Protein 6CWX (pdb70)

B-factor: mean 54.67, std 25.1, range [15.31, 135.26]

Solvent-accessible surface area: 13880 Å² total

Radius of gyration: 19.02 Å; Cα contacts (8 Å, |Δi|>4): 429; chains: 2; bounding box: 50×58×54 Å

Organism: Homo sapiens (NCBI:txid9606)

GO terms:
  GO:0001682 tRNA 5'-leader removal (P, IDA)
  GO:0005730 nucleolus (C, IDA)
  GO:0033204 ribonuclease P RNA binding (F, IDA)
  GO:0030681 multimeric ribonuclease P complex (C, IDA)
  GO:0004526 ribonuclease P activity (F, IDA)
  GO:0005737 cytoplasm (C, EXP)
  GO:0000172 ribonuclease MRP complex (C, IDA)
  GO:0005654 nucleoplasm (C, TAS)
  GO:0005515 protein binding (F, IPI)
  GO:0003723 RNA binding (F, HDA)

Structure (mmCIF, N/CA/C/O backbone):
data_6CWX
#
_entry.id   6CWX
#
_cell.length_a   182.190
_cell.length_b   182.190
_cell.length_c   182.190
_cell.angle_alpha   90.000
_cell.angle_beta   90.000
_cell.angle_gamma   90.000
#
_symmetry.space_group_name_H-M   'I 4 3 2'
#
loop_
_entity.id
_entity.type
_entity.pdbx_description
1 polymer 'Ribonuclease P protein subunit p20'
2 polymer 'Ribonuclease P protein subunit p25'
3 non-polymer 'FORMIC ACID'
4 non-polymer 'SULFATE ION'
5 water water
#
loop_
_atom_site.group_PDB
_atom_site.id
_atom_site.type_symbol
_atom_site.label_atom_id
_atom_site.label_alt_id
_atom_site.label_comp_id
_atom_site.label_asym_id
_atom_site.label_entity_id
_atom_site.label_seq_id
_atom_site.pdbx_PDB_ins_code
_atom_site.Cartn_x
_atom_site.Cartn_y
_atom_site.Cartn_z
_atom_site.occupancy
_atom_site.B_iso_or_equiv
_atom_site.auth_seq_id
_atom_site.auth_comp_id
_atom_site.auth_asym_id
_atom_site.auth_atom_id
_atom_site.pdbx_PDB_model_num
ATOM 1 N N . ARG A 1 31 ? 244.752 173.874 47.406 1.00 117.39 29 ARG A N 1
ATOM 2 C CA . ARG A 1 31 ? 243.751 173.028 48.140 1.00 116.05 29 ARG A CA 1
ATOM 3 C C . ARG A 1 31 ? 243.554 171.672 47.464 1.00 110.36 29 ARG A C 1
ATOM 4 O O . ARG A 1 31 ? 243.505 170.645 48.147 1.00 106.81 29 ARG A O 1
ATOM 12 N N . LEU A 1 32 ? 243.442 171.681 46.131 1.00 103.41 30 LEU A N 1
ATOM 13 C CA . LEU A 1 32 ? 243.295 170.448 45.332 1.00 96.63 30 LEU A CA 1
ATOM 14 C C . LEU A 1 32 ? 244.588 169.607 45.285 1.00 91.59 30 LEU A C 1
ATOM 15 O O . LEU A 1 32 ? 245.693 170.147 45.398 1.00 87.87 30 LEU A O 1
ATOM 20 N N . PRO A 1 33 ? 244.448 168.273 45.131 1.00 87.39 31 PRO A N 1
ATOM 21 C CA . PRO A 1 33 ? 245.625 167.401 45.191 1.00 86.91 31 PRO A CA 1
ATOM 22 C C . PRO A 1 33 ? 246.369 167.323 43.856 1.00 86.71 31 PRO A C 1
ATOM 23 O O . PRO A 1 33 ? 245.740 167.314 42.781 1.00 80.91 31 PRO A O 1
ATOM 27 N N . ARG A 1 34 ? 247.695 167.244 43.933 1.00 88.71 32 ARG A N 1
ATOM 28 C CA . ARG A 1 34 ? 248.522 167.198 42.735 1.00 90.31 32 ARG A CA 1
ATOM 29 C C . ARG A 1 34 ? 249.535 166.076 42.806 1.00 83.17 32 ARG A C 1
ATOM 30 O O . ARG A 1 34 ? 250.743 166.281 42.641 1.00 77.89 32 ARG A O 1
ATOM 38 N N . ARG A 1 35 ? 249.021 164.873 43.031 1.00 76.13 33 ARG A N 1
ATOM 39 C CA . ARG A 1 35 ? 249.854 163.682 43.024 1.00 75.11 33 ARG A CA 1
ATOM 40 C C . ARG A 1 35 ? 250.056 163.279 41.560 1.00 72.58 33 ARG A C 1
ATOM 41 O O . ARG A 1 35 ? 249.393 163.806 40.666 1.00 67.23 33 ARG A O 1
ATOM 49 N N . PRO A 1 36 ? 251.007 162.382 41.292 1.00 75.21 34 PRO A N 1
ATOM 50 C CA . PRO A 1 36 ? 251.067 161.834 39.927 1.00 76.06 34 PRO A CA 1
ATOM 51 C C . PRO A 1 36 ? 249.792 161.054 39.577 1.00 74.92 34 PRO A C 1
ATOM 52 O O . PRO A 1 36 ? 249.485 160.861 38.399 1.00 76.30 34 PRO A O 1
ATOM 56 N N . ASN A 1 37 ? 249.106 160.596 40.628 1.00 76.09 35 ASN A N 1
ATOM 57 C CA . ASN A 1 37 ? 247.770 159.985 40.596 1.00 71.79 35 ASN A CA 1
ATOM 58 C C . ASN A 1 37 ? 246.658 160.889 40.081 1.00 61.64 35 ASN A C 1
ATOM 59 O O . ASN A 1 37 ? 245.658 160.375 39.602 1.00 52.39 35 ASN A O 1
ATOM 64 N N . ASP A 1 38 ? 246.768 162.205 40.310 1.00 57.83 36 ASP A N 1
ATOM 65 C CA . ASP A 1 38 ? 245.671 163.152 39.993 1.00 55.98 36 ASP A CA 1
ATOM 66 C C . ASP A 1 38 ? 245.789 163.730 38.590 1.00 53.73 36 ASP A C 1
ATOM 67 O O . ASP A 1 38 ? 246.769 164.384 38.255 1.00 56.36 36 ASP A O 1
ATOM 72 N N . ILE A 1 39 ? 244.776 163.476 37.777 1.00 49.25 37 ILE A N 1
ATOM 73 C CA . ILE A 1 39 ? 244.739 163.960 36.431 1.00 47.05 37 ILE A CA 1
ATOM 74 C C . ILE A 1 39 ? 243.542 164.881 36.243 1.00 43.47 37 ILE A C 1
ATOM 75 O O . ILE A 1 39 ? 242.402 164.472 36.431 1.00 37.92 37 ILE A O 1
ATOM 80 N N . TYR A 1 40 ? 243.814 166.122 35.836 1.00 43.14 38 TYR A N 1
ATOM 81 C CA . TYR A 1 40 ? 242.762 167.073 35.471 1.00 42.12 38 TYR A CA 1
ATOM 82 C C . TYR A 1 40 ? 242.595 166.971 33.976 1.00 42.35 38 TYR A C 1
ATOM 83 O O . TYR A 1 40 ? 243.467 167.343 33.260 1.00 42.76 38 TYR A O 1
ATOM 92 N N . VAL A 1 41 ? 241.489 166.409 33.510 1.00 42.92 39 VAL A N 1
ATOM 93 C CA . VAL A 1 41 ? 241.411 166.016 32.120 1.00 48.91 39 VAL A CA 1
ATOM 94 C C . VAL A 1 41 ? 241.054 167.208 31.264 1.00 54.37 39 VAL A C 1
ATOM 95 O O . VAL A 1 41 ? 240.147 167.969 31.593 1.00 50.66 39 VAL A O 1
ATOM 99 N N . ASN A 1 42 ? 241.805 167.345 30.173 1.00 64.82 40 ASN A N 1
ATOM 100 C CA . ASN A 1 42 ? 241.545 168.351 29.162 1.00 71.20 40 ASN A CA 1
ATOM 101 C C . ASN A 1 42 ? 240.383 167.867 28.294 1.00 70.00 40 ASN A C 1
ATOM 102 O O . ASN A 1 42 ? 240.404 166.750 27.794 1.00 66.00 40 ASN A O 1
ATOM 107 N N . MET A 1 43 ? 239.371 168.708 28.129 1.00 73.15 41 MET A N 1
ATOM 108 C CA . MET A 1 43 ? 238.224 168.376 27.281 1.00 78.25 41 MET A CA 1
ATOM 109 C C . MET A 1 43 ? 238.552 168.419 25.769 1.00 82.73 41 MET A C 1
ATOM 110 O O . MET A 1 43 ? 237.893 167.757 24.956 1.00 82.82 41 MET A O 1
ATOM 115 N N . LYS A 1 44 ? 239.577 169.185 25.406 1.00 85.16 42 LYS A N 1
ATOM 116 C CA . LYS A 1 44 ? 239.910 169.435 24.006 1.00 91.30 42 LYS A CA 1
ATOM 117 C C . LYS A 1 44 ? 240.631 168.280 23.279 1.00 89.94 42 LYS A C 1
ATOM 118 O O . LYS A 1 44 ? 240.489 168.140 22.061 1.00 96.57 42 LYS A O 1
ATOM 124 N N . THR A 1 45 ? 241.386 167.452 24.006 1.00 81.45 43 THR A N 1
ATOM 125 C CA . THR A 1 45 ? 242.210 166.409 23.374 1.00 74.69 43 THR A CA 1
ATOM 126 C C . THR A 1 45 ? 241.361 165.303 22.734 1.00 72.74 43 THR A C 1
ATOM 127 O O . THR A 1 45 ? 240.163 165.193 22.981 1.00 72.29 43 THR A O 1
ATOM 13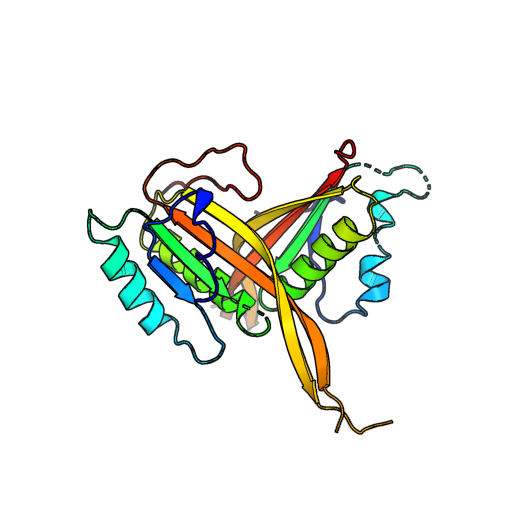1 N N . ASP A 1 46 ? 241.983 164.514 21.868 1.00 70.83 44 ASP A N 1
ATOM 132 C CA . ASP A 1 46 ? 241.355 163.313 21.316 1.00 71.40 44 ASP A CA 1
ATOM 133 C C . ASP A 1 46 ? 240.991 162.319 22.459 1.00 68.73 44 ASP A C 1
ATOM 134 O O . ASP A 1 46 ? 241.813 162.045 23.334 1.00 65.82 44 ASP A O 1
ATOM 139 N N . PHE A 1 47 ? 239.776 161.778 22.424 1.00 66.02 45 PHE A N 1
ATOM 140 C CA . PHE A 1 47 ? 239.309 160.866 23.473 1.00 61.85 45 PHE A CA 1
ATOM 141 C C . PHE A 1 47 ? 240.115 159.570 23.532 1.00 58.82 45 PHE A C 1
ATOM 142 O O . PHE A 1 47 ? 240.584 159.197 24.590 1.00 53.66 45 PHE A O 1
ATOM 150 N N . LYS A 1 48 ? 240.240 158.901 22.397 1.00 60.06 46 LYS A N 1
ATOM 151 C CA . LYS A 1 48 ? 240.884 157.610 22.300 1.00 64.86 46 LYS A CA 1
ATOM 152 C C . LYS A 1 48 ? 242.311 157.655 22.853 1.00 63.52 46 LYS A C 1
ATOM 153 O O . LYS A 1 48 ? 242.746 156.728 23.521 1.00 61.33 46 LYS A O 1
ATOM 159 N N . ALA A 1 49 ? 243.048 158.713 22.554 1.00 64.22 47 ALA A N 1
ATOM 160 C CA . ALA A 1 49 ? 244.435 158.805 23.010 1.00 65.08 47 ALA A CA 1
ATOM 161 C C . ALA A 1 49 ? 244.463 159.106 24.501 1.00 57.44 47 ALA A C 1
ATOM 162 O O . ALA A 1 49 ? 245.260 158.564 25.236 1.00 55.06 47 ALA A O 1
ATOM 164 N N . GLN A 1 50 ? 243.594 159.988 24.936 1.00 55.51 48 GLN A N 1
ATOM 165 C CA . GLN A 1 50 ? 243.503 160.313 26.361 1.00 55.90 48 GLN A CA 1
ATOM 166 C C . GLN A 1 50 ? 243.196 159.061 27.213 1.00 52.08 48 GLN A C 1
ATOM 167 O O . GLN A 1 50 ? 243.847 158.820 28.231 1.00 49.78 48 GLN A O 1
ATOM 173 N N . LEU A 1 51 ? 242.230 158.264 26.757 1.00 48.98 49 LEU A N 1
ATOM 174 C CA . LEU A 1 51 ? 241.895 157.006 27.386 1.00 47.38 49 LEU A CA 1
ATOM 175 C C . LEU A 1 51 ? 243.144 156.131 27.459 1.00 48.98 49 LEU A C 1
ATOM 176 O O . LEU A 1 51 ? 243.450 155.549 28.513 1.00 46.40 49 LEU A O 1
ATOM 181 N N . ALA A 1 52 ? 243.897 156.071 26.361 1.00 49.55 50 ALA A N 1
ATOM 182 C CA . ALA A 1 52 ? 245.087 155.213 26.308 1.00 49.79 50 ALA A CA 1
ATOM 183 C C . ALA A 1 52 ? 246.207 155.672 27.264 1.00 47.39 50 ALA A C 1
ATOM 184 O O . ALA A 1 52 ? 246.942 154.833 27.775 1.00 46.32 50 ALA A O 1
ATOM 186 N N . ARG A 1 53 ? 246.316 156.975 27.511 1.00 47.72 51 ARG A N 1
ATOM 187 C CA . ARG A 1 53 ? 247.272 157.492 28.506 1.00 51.75 51 ARG A CA 1
ATOM 188 C C . ARG A 1 53 ? 246.848 157.099 29.931 1.00 49.14 51 ARG A C 1
ATOM 189 O O . ARG A 1 53 ? 247.673 156.662 30.734 1.00 48.27 51 ARG A O 1
ATOM 207 N N . GLN A 1 55 ? 244.937 154.642 30.668 1.00 39.84 53 GLN A N 1
ATOM 208 C CA . GLN A 1 55 ? 245.077 153.206 30.721 1.00 42.56 53 GLN A CA 1
ATOM 209 C C . GLN A 1 55 ? 246.503 152.799 30.972 1.00 43.36 53 GLN A C 1
ATOM 210 O O . GLN A 1 55 ? 246.725 151.825 31.688 1.00 41.19 53 GLN A O 1
ATOM 216 N N . LYS A 1 56 ? 247.452 153.521 30.390 1.00 45.40 54 LYS A N 1
ATOM 217 C CA . LYS A 1 56 ? 248.862 153.208 30.587 1.00 51.16 54 LYS A CA 1
ATOM 218 C C . LYS A 1 56 ? 249.328 153.488 32.012 1.00 48.01 54 LYS A C 1
ATOM 219 O O . LYS A 1 56 ? 250.127 152.724 32.555 1.00 45.89 54 LYS A O 1
ATOM 225 N N . LEU A 1 57 ? 248.853 154.571 32.604 1.00 46.80 55 LEU A N 1
ATOM 226 C CA . LEU A 1 57 ? 249.054 154.788 34.040 1.00 48.12 55 LEU A CA 1
ATOM 227 C C . LEU A 1 57 ? 248.650 153.566 34.874 1.00 46.14 55 LEU A C 1
ATOM 228 O O . LEU A 1 57 ? 249.357 153.202 35.815 1.00 46.95 55 LEU A O 1
ATOM 233 N N . LEU A 1 58 ? 247.530 152.934 34.534 1.00 43.32 56 LEU A N 1
ATOM 234 C CA . LEU A 1 58 ? 247.054 151.799 35.308 1.00 43.86 56 LEU A CA 1
ATOM 235 C C . LEU A 1 58 ? 247.776 150.480 34.979 1.00 47.47 56 LEU A C 1
ATOM 236 O O . LEU A 1 58 ? 247.705 149.506 35.738 1.00 45.20 56 LEU A O 1
ATOM 241 N N . ASP A 1 59 ? 248.444 150.437 33.836 1.00 51.33 57 ASP A N 1
ATOM 242 C CA . ASP A 1 59 ? 249.136 149.232 33.393 1.00 55.99 57 ASP A CA 1
ATOM 243 C C . ASP A 1 59 ? 250.638 149.244 33.729 1.00 59.16 57 ASP A C 1
ATOM 244 O O . ASP A 1 59 ? 251.237 148.184 33.903 1.00 57.39 57 ASP A O 1
ATOM 249 N N . GLY A 1 60 ? 251.226 150.434 33.837 1.00 64.37 58 GLY A N 1
ATOM 250 C CA . GLY A 1 60 ? 252.674 150.578 33.963 1.00 69.56 58 GLY A CA 1
ATOM 251 C C . GLY A 1 60 ? 253.364 150.431 32.616 1.00 75.89 58 GLY A C 1
ATOM 252 O O . GLY A 1 60 ? 252.718 150.535 31.568 1.00 74.05 58 GLY A O 1
ATOM 253 N N . GLY A 1 61 ? 254.675 150.179 32.651 1.00 84.70 59 GLY A N 1
ATOM 254 C CA . GLY A 1 61 ? 255.520 150.132 31.440 1.00 90.26 59 GLY A CA 1
ATOM 255 C C . GLY A 1 61 ? 255.550 148.788 30.731 1.00 92.82 59 GLY A C 1
ATOM 256 O O . GLY A 1 61 ? 255.264 147.752 31.342 1.00 95.52 59 GLY A O 1
ATOM 257 N N . GLN A 1 65 ? 257.846 148.780 35.304 1.00 102.55 63 GLN A N 1
ATOM 258 C CA . GLN A 1 65 ? 256.475 148.646 35.814 1.00 98.40 63 GLN A CA 1
ATOM 259 C C . GLN A 1 65 ? 255.987 149.999 36.327 1.00 96.95 63 GLN A C 1
ATOM 260 O O . GLN A 1 65 ? 255.685 150.876 35.514 1.00 99.66 63 GLN A O 1
ATOM 266 N N . ASN A 1 66 ? 255.938 150.174 37.653 1.00 96.01 64 ASN A N 1
ATOM 267 C CA . ASN A 1 66 ? 255.374 151.379 38.287 1.00 89.64 64 ASN A CA 1
ATOM 268 C C . ASN A 1 66 ? 253.890 151.548 37.961 1.00 77.73 64 ASN A C 1
ATOM 269 O O . ASN A 1 66 ? 253.433 152.656 37.688 1.00 77.12 64 ASN A O 1
ATOM 274 N N . ALA A 1 67 ? 253.146 150.447 37.971 1.00 66.36 65 ALA A N 1
ATOM 275 C CA . ALA A 1 67 ? 251.717 150.515 37.708 1.00 59.08 65 ALA A CA 1
ATOM 276 C C . ALA A 1 67 ? 250.995 151.180 38.887 1.00 54.11 65 ALA A C 1
ATOM 277 O O . ALA A 1 67 ? 251.299 150.924 40.039 1.00 52.16 65 ALA A O 1
ATOM 289 N N . SER A 1 69 ? 247.915 151.362 41.110 1.00 36.39 67 SER A N 1
ATOM 290 C CA . SER A 1 69 ? 246.784 150.560 41.531 1.00 35.46 67 SER A CA 1
ATOM 291 C C . SER A 1 69 ? 245.526 151.436 41.488 1.00 33.63 67 SER A C 1
ATOM 292 O O . SER A 1 69 ? 244.419 150.937 41.367 1.00 32.94 67 SER A O 1
ATOM 295 N N . GLU A 1 70 ? 245.686 152.747 41.537 1.00 33.13 68 GLU A N 1
ATOM 296 C CA . GLU A 1 70 ? 244.542 153.647 41.312 1.00 34.22 68 GLU A CA 1
ATOM 297 C C . GLU A 1 70 ? 244.905 154.997 40.772 1.00 33.32 68 GLU A C 1
ATOM 298 O O . GLU A 1 70 ? 246.033 155.471 40.974 1.00 33.24 68 GLU A O 1
ATOM 304 N N . ILE A 1 71 ? 243.952 155.629 40.078 1.00 32.03 69 ILE A N 1
ATOM 305 C CA . ILE A 1 71 ? 244.106 157.051 39.654 1.00 31.71 69 ILE A CA 1
ATOM 306 C C . ILE A 1 71 ? 242.856 157.820 39.963 1.00 29.98 69 ILE A C 1
ATOM 307 O O . ILE A 1 71 ? 241.792 157.232 40.211 1.00 27.24 69 ILE A O 1
ATOM 312 N N . TYR A 1 72 ? 242.996 159.130 39.980 1.00 30.36 70 TYR A N 1
ATOM 313 C CA . TYR A 1 72 ? 241.913 160.032 40.276 1.00 31.38 70 TYR A CA 1
ATOM 314 C C . TYR A 1 72 ? 241.760 160.917 39.057 1.00 31.76 70 TYR A C 1
ATOM 315 O O . TYR A 1 72 ? 242.738 161.586 38.634 1.00 33.17 70 TYR A O 1
ATOM 324 N N . ILE A 1 73 ? 240.558 160.898 38.472 1.00 27.21 71 ILE A N 1
ATOM 325 C CA . ILE A 1 73 ? 240.266 161.682 37.293 1.00 28.75 71 ILE A CA 1
ATOM 326 C C . ILE A 1 73 ? 239.383 162.842 37.669 1.00 29.80 71 ILE A C 1
ATOM 327 O O . ILE A 1 73 ? 238.248 162.635 38.177 1.00 29.36 71 ILE A O 1
ATOM 332 N N . HIS A 1 74 ? 239.899 164.051 37.456 1.00 30.28 72 HIS A N 1
ATOM 333 C CA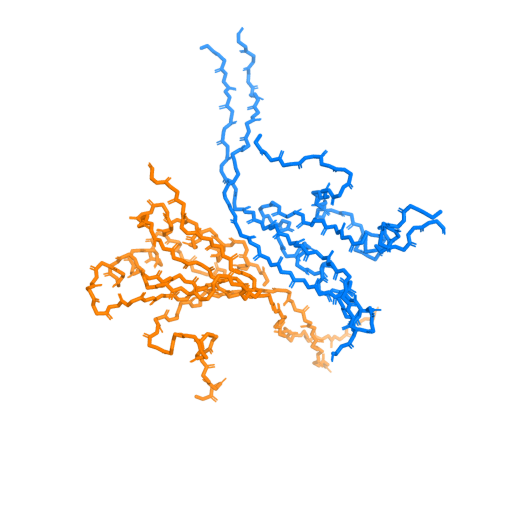 . HIS A 1 74 ? 239.195 165.261 37.810 1.00 32.42 72 HIS A CA 1
ATOM 334 C C . HIS A 1 74 ? 238.683 166.019 36.570 1.00 34.18 72 HIS A C 1
ATOM 335 O O . HIS A 1 74 ? 239.431 166.295 35.651 1.00 37.20 72 HIS A O 1
ATOM 342 N N . GLY A 1 75 ? 237.407 166.373 36.582 1.00 33.22 73 GLY A N 1
ATOM 343 C CA . GLY A 1 75 ? 236.807 167.163 35.521 1.00 33.67 73 GLY A CA 1
ATOM 344 C C . GLY A 1 75 ? 236.212 168.435 36.104 1.00 34.72 73 GLY A C 1
ATOM 345 O O . GLY A 1 75 ? 235.383 168.371 37.047 1.00 34.76 73 GLY A O 1
ATOM 346 N N . LEU A 1 76 ? 236.622 169.569 35.535 1.00 35.44 74 LEU A N 1
ATOM 347 C CA . LEU A 1 76 ? 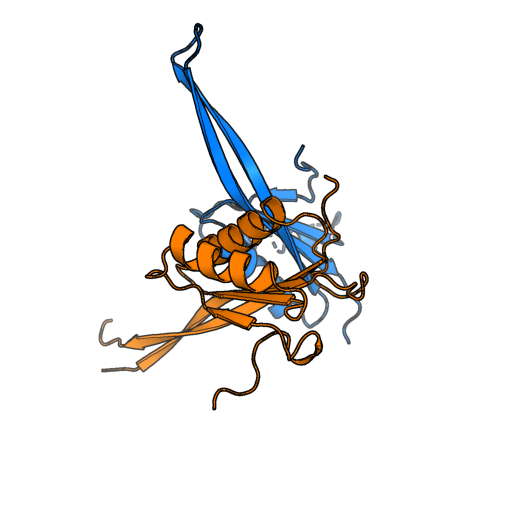236.169 170.904 35.912 1.00 38.38 74 LEU A CA 1
ATOM 348 C C . LEU A 1 76 ? 235.238 171.477 34.868 1.00 37.37 74 LEU A C 1
ATOM 349 O O . LEU A 1 76 ? 235.520 171.421 33.675 1.00 34.99 74 LEU A O 1
ATOM 354 N N . GLY A 1 77 ? 234.125 172.013 35.330 1.00 37.95 75 GLY A N 1
ATOM 355 C CA . GLY A 1 77 ? 233.148 172.603 34.483 1.00 38.92 75 GLY A CA 1
ATOM 356 C C . GLY A 1 77 ? 232.595 171.714 33.386 1.00 40.93 75 GLY A C 1
ATOM 357 O O . GLY A 1 77 ? 231.870 170.767 33.654 1.00 43.97 75 GLY A O 1
ATOM 358 N N . LEU A 1 78 ? 232.856 172.107 32.136 1.00 39.50 76 LEU A N 1
ATOM 359 C CA . LEU A 1 78 ? 232.334 171.400 30.978 1.00 42.74 76 LEU A CA 1
ATOM 360 C C . LEU A 1 78 ? 233.106 170.110 30.679 1.00 39.31 76 LEU A C 1
ATOM 361 O O . LEU A 1 78 ? 232.624 169.264 29.927 1.00 38.89 76 LEU A O 1
ATOM 366 N N . ALA A 1 79 ? 234.246 169.937 31.326 1.00 35.60 77 ALA A N 1
ATOM 367 C CA . ALA A 1 79 ? 235.015 168.715 31.242 1.00 36.73 77 ALA A CA 1
ATOM 368 C C . ALA A 1 79 ? 234.501 167.563 32.171 1.00 33.97 77 ALA A C 1
ATOM 369 O O . ALA A 1 79 ? 235.122 166.500 32.238 1.00 32.62 77 ALA A O 1
ATOM 371 N N . ILE A 1 80 ? 233.395 167.782 32.867 1.00 32.70 78 ILE A N 1
ATOM 372 C CA . ILE A 1 80 ? 232.802 166.738 33.737 1.00 31.07 78 ILE A CA 1
ATOM 373 C C . ILE A 1 80 ? 232.354 165.493 32.974 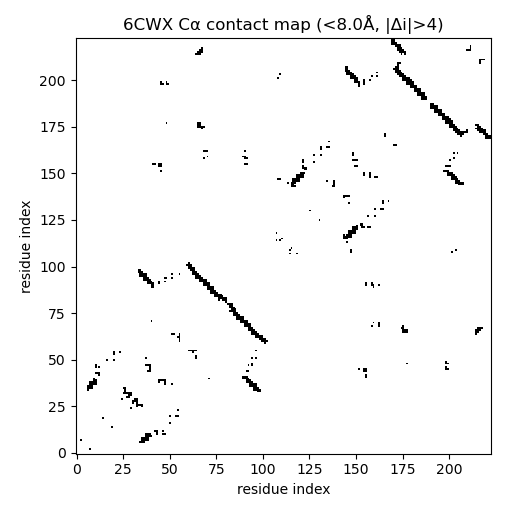1.00 29.43 78 ILE A C 1
ATOM 374 O O . ILE A 1 80 ? 232.697 164.395 33.346 1.00 31.25 78 ILE A O 1
ATOM 379 N N . ASN A 1 81 ? 231.657 165.674 31.849 1.00 25.72 79 ASN A N 1
ATOM 380 C CA . ASN A 1 81 ? 231.272 164.530 31.014 1.00 22.24 79 ASN A CA 1
ATOM 381 C C . ASN A 1 81 ? 232.505 163.730 30.524 1.00 25.37 79 ASN A C 1
ATOM 382 O O . ASN A 1 81 ? 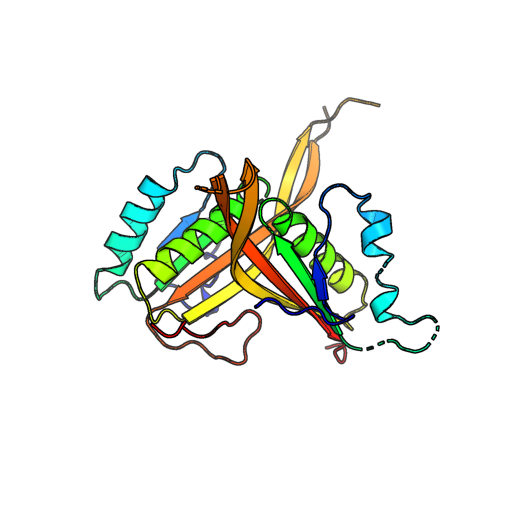232.503 162.477 30.520 1.00 28.64 79 ASN A O 1
ATOM 387 N N . ARG A 1 82 ? 233.535 164.411 30.092 1.00 29.04 80 ARG A N 1
ATOM 388 C CA . ARG A 1 82 ? 234.760 163.717 29.661 1.00 31.69 80 ARG A CA 1
ATOM 389 C C . ARG A 1 82 ? 235.379 162.878 30.772 1.00 31.57 80 ARG A C 1
ATOM 390 O O . ARG A 1 82 ? 235.881 161.799 30.536 1.00 34.13 80 ARG A O 1
ATOM 398 N N . ALA A 1 83 ? 235.402 163.400 31.985 1.00 31.30 81 ALA A N 1
ATOM 399 C CA . ALA A 1 83 ? 235.970 162.652 33.110 1.00 31.07 81 ALA A CA 1
ATOM 400 C C . ALA A 1 83 ? 235.148 161.376 33.365 1.00 30.25 81 ALA A C 1
ATOM 401 O O . ALA A 1 83 ? 235.700 160.266 33.535 1.00 30.25 81 ALA A O 1
ATOM 403 N N . ILE A 1 84 ? 233.836 161.529 33.298 1.00 29.78 82 ILE A N 1
ATOM 404 C CA . ILE A 1 84 ? 232.947 160.427 33.493 1.00 29.70 82 ILE A CA 1
ATOM 405 C C . ILE A 1 84 ? 233.179 159.411 32.404 1.00 30.84 82 ILE A C 1
ATOM 406 O O . ILE A 1 84 ? 233.377 158.231 32.713 1.00 30.95 82 ILE A O 1
ATOM 411 N N . ASN A 1 85 ? 233.167 159.862 31.148 1.00 31.69 83 ASN A N 1
ATOM 412 C CA . ASN A 1 85 ? 233.350 158.978 29.998 1.00 32.85 83 ASN A CA 1
ATOM 413 C C . ASN A 1 85 ? 234.677 158.236 30.118 1.00 31.46 83 ASN A C 1
ATOM 414 O O . ASN A 1 85 ? 234.732 157.046 29.904 1.00 31.05 83 ASN A O 1
ATOM 419 N N . ILE A 1 86 ? 235.747 158.923 30.508 1.00 31.38 84 ILE A N 1
ATOM 420 C CA . ILE A 1 86 ? 237.041 158.250 30.664 1.00 33.02 84 ILE A CA 1
ATOM 421 C C . ILE A 1 86 ? 236.973 157.150 31.723 1.00 31.23 84 ILE A C 1
ATOM 422 O O . ILE A 1 86 ? 237.415 156.022 31.491 1.00 29.12 84 ILE A O 1
ATOM 427 N N . ALA A 1 87 ? 236.385 157.473 32.868 1.00 29.42 85 ALA A N 1
ATOM 428 C CA . ALA A 1 87 ? 236.299 156.522 33.978 1.00 28.79 85 ALA A CA 1
ATOM 429 C C . ALA A 1 87 ? 235.470 155.301 33.610 1.00 26.99 85 ALA A C 1
ATOM 430 O O . ALA A 1 87 ? 235.917 154.187 33.814 1.00 25.44 85 ALA A O 1
ATOM 432 N N . LEU A 1 88 ? 234.261 155.520 33.089 1.00 26.59 86 LEU A N 1
ATOM 433 C CA . LEU A 1 88 ? 233.385 154.422 32.750 1.00 27.55 86 LEU A CA 1
ATOM 434 C C . LEU A 1 88 ? 233.954 153.510 31.652 1.00 27.92 86 LEU A C 1
ATOM 435 O O . LEU A 1 88 ? 233.751 152.278 31.700 1.00 26.34 86 LEU A O 1
ATOM 440 N N . GLN A 1 89 ? 234.688 154.095 30.695 1.00 28.52 87 GLN A N 1
ATOM 441 C CA . GLN A 1 89 ? 235.341 153.304 29.624 1.00 30.99 87 GLN A CA 1
ATOM 442 C C . GLN A 1 89 ? 236.531 152.491 30.163 1.00 28.56 87 GLN A C 1
ATOM 443 O O . GLN A 1 89 ? 236.708 151.353 29.803 1.00 27.25 87 GLN A O 1
ATOM 449 N N . LEU A 1 90 ? 237.363 153.093 31.012 1.00 27.68 88 LEU A N 1
ATOM 450 C CA . LEU A 1 90 ? 238.384 152.329 31.736 1.00 27.08 88 LEU A CA 1
ATOM 451 C C . LEU A 1 90 ? 237.736 151.141 32.488 1.00 27.01 88 LEU A C 1
ATOM 452 O O . LEU A 1 90 ? 238.216 150.009 32.393 1.00 26.73 88 LEU A O 1
ATOM 457 N N . GLN A 1 91 ? 236.630 151.405 33.197 1.00 25.74 89 GLN A N 1
ATOM 458 C CA . GLN A 1 91 ? 235.931 150.352 33.904 1.00 25.70 89 GLN A CA 1
ATOM 459 C C . GLN A 1 91 ? 235.488 149.291 32.922 1.00 25.51 89 GLN A C 1
ATOM 460 O O . GLN A 1 91 ? 235.745 148.110 33.123 1.00 24.72 89 GLN A O 1
ATOM 466 N N . ALA A 1 92 ? 234.876 149.704 31.822 1.00 27.15 90 ALA A N 1
ATOM 467 C CA . ALA A 1 92 ? 234.277 148.712 30.897 1.00 28.96 90 ALA A CA 1
ATOM 468 C C . ALA A 1 92 ? 235.283 147.806 30.223 1.00 28.42 90 ALA A C 1
ATOM 469 O O . ALA A 1 92 ? 234.978 146.650 29.953 1.00 28.67 90 ALA A O 1
ATOM 471 N N . GLY A 1 93 ? 236.466 148.326 29.934 1.00 28.17 91 GLY A N 1
ATOM 472 C CA . GLY A 1 93 ? 237.513 147.540 29.281 1.00 28.69 91 GLY A CA 1
ATOM 473 C C . GLY A 1 93 ? 238.404 146.769 30.221 1.00 29.55 91 GLY A C 1
ATOM 474 O O . GLY A 1 93 ? 239.299 146.109 29.756 1.00 33.63 91 GLY A O 1
ATOM 475 N N . SER A 1 94 ? 238.090 146.745 31.527 1.00 29.29 92 SER A N 1
ATOM 476 C CA . SER A 1 94 ? 238.976 146.165 32.543 1.00 29.13 92 SER A CA 1
ATOM 477 C C . SER A 1 94 ? 238.706 144.721 32.901 1.00 29.89 92 SER A C 1
ATOM 478 O O . SER A 1 94 ? 239.355 144.155 33.770 1.00 29.03 92 SER A O 1
ATOM 481 N N . PHE A 1 95 ? 237.722 144.132 32.270 1.00 31.42 93 PHE A N 1
ATOM 482 C CA . PHE A 1 95 ? 237.334 142.744 32.552 1.00 37.99 93 PHE A CA 1
ATOM 483 C C . PHE A 1 95 ? 237.075 142.594 34.049 1.00 35.36 93 PHE A C 1
ATOM 484 O O . PHE A 1 95 ? 237.620 141.677 34.679 1.00 38.52 93 PHE A O 1
ATOM 492 N N . GLY A 1 96 ? 236.322 143.520 34.625 1.00 34.45 94 GLY A N 1
ATOM 493 C CA . GLY A 1 96 ? 235.941 143.442 36.038 1.00 30.58 94 GLY A CA 1
ATOM 494 C C . GLY A 1 96 ? 237.027 143.792 37.043 1.00 28.30 94 GLY A C 1
ATOM 495 O O . GLY A 1 96 ? 236.768 143.698 38.229 1.00 28.32 94 GLY A O 1
ATOM 496 N N . SER A 1 97 ? 238.195 144.229 36.576 1.00 27.39 95 SER A N 1
ATOM 497 C CA . SER A 1 97 ? 239.350 144.513 37.450 1.00 27.68 95 SER A CA 1
ATOM 498 C C . SER A 1 97 ? 239.472 145.976 37.879 1.00 26.54 95 SER A C 1
ATOM 499 O O . SER A 1 97 ? 240.303 146.291 38.725 1.00 25.48 95 SER A O 1
ATOM 502 N N . LEU A 1 98 ? 238.679 146.874 37.283 1.00 25.28 96 LEU A N 1
ATOM 503 C CA . LEU A 1 98 ? 238.627 148.258 37.765 1.00 25.56 96 LEU A CA 1
ATOM 504 C C . LEU A 1 98 ? 237.221 148.629 38.191 1.00 26.48 96 LEU A C 1
ATOM 505 O O . LEU A 1 98 ? 236.255 148.156 37.603 1.00 27.20 96 LEU A O 1
ATOM 510 N N . GLN A 1 99 ? 237.110 149.460 39.225 1.00 26.72 97 GLN A N 1
ATOM 511 C CA . GLN A 1 99 ? 235.844 150.041 39.640 1.00 28.34 97 GLN A CA 1
ATOM 512 C C . GLN A 1 99 ? 236.007 151.540 39.733 1.00 26.47 97 GLN A C 1
ATOM 513 O O . GLN A 1 99 ? 237.113 152.022 39.801 1.00 23.91 97 GLN A O 1
ATOM 519 N N . VAL A 1 100 ? 234.909 152.275 39.685 1.00 28.13 98 VAL A N 1
ATOM 520 C CA . VAL A 1 100 ? 234.953 153.736 39.767 1.00 31.25 98 VAL A CA 1
ATOM 521 C C . VAL A 1 100 ? 233.984 154.294 40.807 1.00 30.83 98 VAL A C 1
ATOM 522 O O . VAL A 1 100 ? 232.981 153.688 41.112 1.00 32.17 98 VAL A O 1
ATOM 526 N N . ALA A 1 101 ? 234.320 155.440 41.370 1.00 28.96 99 ALA A N 1
ATOM 527 C CA . ALA A 1 101 ? 233.476 156.086 42.356 1.00 28.81 99 ALA A CA 1
ATOM 528 C C . ALA A 1 101 ? 233.710 157.566 42.281 1.00 26.32 99 ALA A C 1
ATOM 529 O O . ALA A 1 101 ? 234.847 158.014 42.287 1.00 26.06 99 ALA A O 1
ATOM 531 N N . ALA A 1 102 ? 232.634 158.327 42.253 1.00 26.31 100 ALA A N 1
ATOM 532 C CA . ALA A 1 102 ? 232.705 159.765 42.040 1.00 27.40 100 ALA A CA 1
ATOM 533 C C . ALA A 1 102 ? 232.324 160.543 43.272 1.00 26.45 100 ALA A C 1
ATOM 534 O O . ALA A 1 102 ? 231.474 160.128 44.070 1.00 27.14 100 ALA A O 1
ATOM 536 N N . ASN A 1 103 ? 232.945 161.706 43.410 1.00 25.94 101 ASN A N 1
ATOM 537 C CA . ASN A 1 103 ? 232.520 162.717 44.375 1.00 26.56 101 ASN A CA 1
ATOM 538 C C . ASN A 1 103 ? 232.407 164.056 43.579 1.00 27.63 101 ASN A C 1
ATOM 539 O O . ASN A 1 103 ? 232.938 164.175 42.476 1.00 28.26 101 ASN A O 1
ATOM 544 N N . THR A 1 104 ? 231.733 165.057 44.137 1.00 28.89 102 THR A N 1
ATOM 545 C CA . THR A 1 104 ? 231.676 166.379 43.509 1.00 29.92 102 THR A CA 1
ATOM 546 C C . THR A 1 104 ? 232.197 167.453 44.459 1.00 32.07 102 THR A C 1
ATOM 547 O O . THR A 1 104 ? 232.237 167.284 45.698 1.00 30.42 102 THR A O 1
ATOM 551 N N . SER A 1 105 ? 232.540 168.597 43.877 1.00 33.20 103 SER A N 1
ATOM 552 C CA . SER A 1 105 ? 232.875 169.794 44.671 1.00 33.82 103 SER A CA 1
ATOM 553 C C . SER A 1 105 ? 232.678 171.057 43.840 1.00 34.53 103 SER A C 1
ATOM 554 O O . SER A 1 105 ? 232.222 170.993 42.688 1.00 33.11 103 SER A O 1
ATOM 557 N N . THR A 1 106 ? 232.986 172.190 44.458 1.00 35.67 104 THR A N 1
ATOM 558 C CA . THR A 1 106 ? 233.045 173.495 43.784 1.00 37.05 104 THR A CA 1
ATOM 559 C C . THR A 1 106 ? 234.473 174.009 43.904 1.00 38.62 104 THR A C 1
ATOM 560 O O . THR A 1 106 ? 235.077 173.967 44.979 1.00 35.39 104 THR A O 1
ATOM 564 N N . VAL A 1 107 ? 235.029 174.436 42.782 1.00 40.81 105 VAL A N 1
ATOM 565 C CA . VAL A 1 107 ? 236.412 174.900 42.719 1.00 43.95 105 VAL A CA 1
ATOM 566 C C . VAL A 1 107 ? 236.447 176.359 42.356 1.00 44.93 105 VAL A C 1
ATOM 567 O O . VAL A 1 107 ? 235.805 176.771 41.405 1.00 47.01 105 VAL A O 1
ATOM 571 N N . GLU A 1 108 ? 237.243 177.128 43.086 1.00 45.52 106 GLU A N 1
ATOM 572 C CA . GLU A 1 108 ? 237.419 178.524 42.787 1.00 49.22 106 GLU A CA 1
ATOM 573 C C . GLU A 1 108 ? 238.637 178.737 41.906 1.00 50.69 106 GLU A C 1
ATOM 574 O O . GLU A 1 108 ? 239.744 178.423 42.308 1.00 50.57 106 GLU A O 1
ATOM 580 N N . LEU A 1 109 ? 238.419 179.252 40.700 1.00 54.06 107 LEU A N 1
ATOM 581 C CA . LEU A 1 109 ? 239.494 179.618 39.778 1.00 58.63 107 LEU A CA 1
ATOM 582 C C . LEU A 1 109 ? 239.738 181.134 39.755 1.00 61.91 107 LEU A C 1
ATOM 583 O O . LEU A 1 109 ? 238.807 181.923 39.552 1.00 59.09 107 LEU A O 1
ATOM 588 N N . VAL A 1 110 ? 240.994 181.523 39.946 1.00 64.87 108 VAL A N 1
ATOM 589 C CA . VAL A 1 110 ? 241.399 182.936 40.005 1.00 69.73 108 VAL A CA 1
ATOM 590 C C . VAL A 1 110 ? 242.398 183.264 38.901 1.00 71.89 108 VAL A C 1
ATOM 591 O O . VAL A 1 110 ? 243.328 182.519 38.682 1.00 75.08 108 VAL A O 1
ATOM 595 N N . ASP A 1 111 ? 242.209 184.372 38.201 1.00 78.45 109 ASP A N 1
ATOM 596 C CA . ASP A 1 111 ? 243.239 184.893 37.273 1.00 84.13 109 ASP A CA 1
ATOM 597 C C . ASP A 1 111 ? 243.172 186.418 37.134 1.00 83.96 109 ASP A C 1
ATOM 598 O O . ASP A 1 111 ? 242.115 187.002 37.281 1.00 79.26 109 ASP A O 1
ATOM 603 N N . GLU A 1 112 ? 244.312 187.054 36.875 1.00 90.16 110 GLU A N 1
ATOM 604 C CA . GLU A 1 112 ? 244.372 188.521 36.729 1.00 93.69 110 GLU A CA 1
ATOM 605 C C . GLU A 1 112 ? 243.918 188.989 35.356 1.00 93.11 110 GLU A C 1
ATOM 606 O O . GLU A 1 112 ? 244.222 188.359 34.355 1.00 89.09 110 GLU A O 1
ATOM 612 N N . LEU A 1 113 ? 243.187 190.099 35.322 1.00 99.16 111 LEU A N 1
ATOM 613 C CA . LEU A 1 113 ? 242.862 190.782 34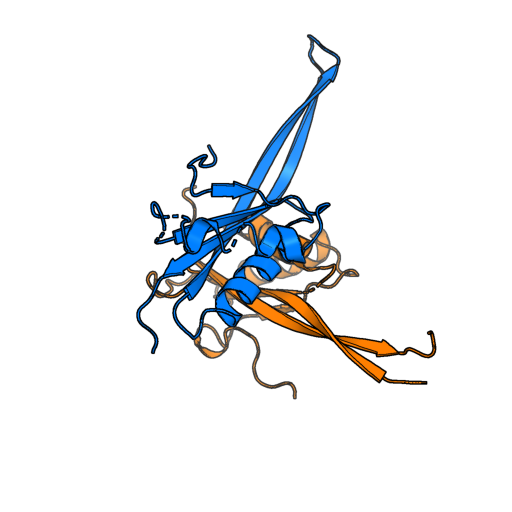.059 1.00 104.79 111 LEU A CA 1
ATOM 614 C C . LEU A 1 113 ? 243.731 192.019 33.830 1.00 103.51 111 LEU A C 1
ATOM 615 O O . LEU A 1 113 ? 244.138 192.298 32.699 1.00 103.64 111 LEU A O 1
ATOM 620 N N . GLU A 1 114 ? 243.982 192.764 34.903 1.00 98.74 112 GLU A N 1
ATOM 621 C CA . GLU A 1 114 ? 244.857 193.926 34.852 1.00 96.69 112 GLU A CA 1
ATOM 622 C C . GLU A 1 114 ? 245.771 193.886 36.072 1.00 96.53 112 GLU A C 1
ATOM 623 O O . GLU A 1 114 ? 245.324 193.542 37.171 1.00 89.95 112 GLU A O 1
ATOM 629 N N . PRO A 1 115 ? 247.064 194.216 35.873 1.00 101.05 113 PRO A N 1
ATOM 630 C CA . PRO A 1 115 ? 248.056 194.191 36.960 1.00 103.12 113 PRO A CA 1
ATOM 631 C C . PRO A 1 115 ? 247.767 195.180 38.105 1.00 106.66 113 PRO A C 1
ATOM 632 O O . PRO A 1 115 ? 246.906 196.058 37.984 1.00 111.52 113 PRO A O 1
ATOM 636 N N . GLU A 1 116 ? 248.489 195.021 39.209 1.00 108.04 114 GLU A N 1
ATOM 637 C CA . GLU A 1 116 ? 248.347 195.904 40.368 1.00 108.61 114 GLU A CA 1
ATOM 638 C C . GLU A 1 116 ? 248.999 197.276 40.117 1.00 109.55 114 GLU A C 1
ATOM 639 O O . GLU A 1 116 ? 250.217 197.434 40.213 1.00 107.21 114 GLU A O 1
ATOM 645 N N . GLU A 1 121 ? 243.499 197.695 44.015 1.00 112.06 119 GLU A N 1
ATOM 646 C CA . GLU A 1 121 ? 244.178 198.158 42.805 1.00 113.64 119 GLU A CA 1
ATOM 647 C C . GLU A 1 121 ? 244.165 197.114 41.663 1.00 113.02 119 GLU A C 1
ATOM 648 O O . GLU A 1 121 ? 243.743 197.449 40.548 1.00 110.13 119 GLU A O 1
ATOM 654 N N . PRO A 1 122 ? 244.617 195.856 41.929 1.00 111.60 120 PRO A N 1
ATOM 655 C CA . PRO A 1 122 ? 244.610 194.841 40.859 1.00 106.35 120 PRO A CA 1
ATOM 656 C C . PRO A 1 122 ? 243.210 194.310 40.538 1.00 97.38 120 PRO A C 1
ATOM 657 O O . PRO A 1 122 ? 242.387 194.178 41.436 1.00 92.35 120 PRO A O 1
ATOM 661 N N . LEU A 1 123 ? 242.972 194.005 39.266 1.00 92.98 121 LEU A N 1
ATOM 662 C CA . LEU A 1 123 ? 241.683 193.524 38.797 1.00 90.46 121 LEU A CA 1
ATOM 663 C C . LEU A 1 123 ? 241.744 192.017 38.521 1.00 85.23 121 LEU A C 1
ATOM 664 O O . LEU A 1 123 ? 242.268 191.580 37.492 1.00 82.63 121 LEU A O 1
ATOM 669 N N . THR A 1 124 ? 241.188 191.232 39.442 1.00 80.13 122 THR A N 1
ATOM 670 C CA . THR A 1 124 ? 241.263 189.772 39.373 1.00 74.81 122 THR A CA 1
ATOM 671 C C . THR A 1 124 ? 239.898 189.138 39.106 1.00 67.30 122 THR A C 1
ATOM 672 O O . THR A 1 124 ? 238.917 189.402 39.806 1.00 65.57 122 THR A O 1
ATOM 676 N N . ARG A 1 125 ? 239.847 188.312 38.068 1.00 60.94 123 ARG A N 1
ATOM 677 C CA . ARG A 1 125 ? 238.661 187.547 37.712 1.00 59.30 123 ARG A CA 1
ATOM 678 C C . ARG A 1 125 ? 238.561 186.323 38.616 1.00 55.25 123 ARG A C 1
ATOM 679 O O . ARG A 1 125 ? 239.534 185.607 38.814 1.00 52.75 123 ARG A O 1
ATOM 687 N N . ILE A 1 126 ? 237.384 186.091 39.176 1.00 51.61 124 ILE A N 1
ATOM 688 C CA . ILE A 1 126 ? 237.174 184.965 40.083 1.00 51.68 124 ILE A CA 1
ATOM 689 C C . ILE A 1 126 ? 235.981 184.185 39.593 1.00 48.75 124 ILE A C 1
ATOM 690 O O . ILE A 1 126 ? 234.933 184.753 39.430 1.00 46.06 124 ILE A O 1
ATOM 695 N N . ARG A 1 127 ? 236.179 182.898 39.310 1.00 51.17 125 ARG A N 1
ATOM 696 C CA . ARG A 1 127 ? 235.118 181.990 38.821 1.00 52.52 125 ARG A CA 1
ATOM 697 C C . ARG A 1 127 ? 234.953 180.781 39.727 1.00 47.05 125 ARG A C 1
ATOM 698 O O . ARG A 1 127 ? 235.929 180.165 40.126 1.00 43.03 125 ARG A O 1
ATOM 706 N N . ASN A 1 128 ? 233.713 180.455 40.052 1.00 44.70 126 ASN A N 1
ATOM 707 C CA . ASN A 1 128 ? 233.384 179.190 40.704 1.00 45.82 126 ASN A CA 1
ATOM 708 C C . ASN A 1 128 ? 232.898 178.171 39.674 1.00 45.10 126 ASN A C 1
ATOM 709 O O . ASN A 1 128 ? 231.993 178.474 38.892 1.00 42.99 126 ASN A O 1
ATOM 714 N N . ASN A 1 129 ? 233.505 176.979 39.673 1.00 43.28 127 ASN A N 1
ATOM 715 C CA . ASN A 1 129 ? 233.110 175.900 38.752 1.00 44.52 127 ASN A CA 1
ATOM 716 C C . ASN A 1 129 ? 232.725 174.636 39.488 1.00 40.20 127 ASN A C 1
ATOM 717 O O . ASN A 1 129 ? 233.408 174.213 40.400 1.00 36.63 127 ASN A O 1
ATOM 722 N N . SER A 1 130 ? 231.665 173.988 39.046 1.00 39.41 128 SER A N 1
ATOM 723 C CA . SER A 1 130 ? 231.395 172.625 39.508 1.00 38.51 128 SER A CA 1
ATOM 724 C C . SER A 1 130 ? 232.524 171.708 39.063 1.00 37.38 128 SER A C 1
ATOM 725 O O . SER A 1 130 ? 233.201 171.978 38.064 1.00 38.31 128 SER A O 1
ATOM 728 N N . ALA A 1 131 ? 232.747 170.641 39.811 1.00 34.08 129 ALA A N 1
ATOM 729 C CA . ALA A 1 131 ? 233.789 169.674 39.489 1.00 33.23 129 ALA A CA 1
ATOM 730 C C . ALA A 1 131 ? 233.388 168.273 39.946 1.00 33.02 129 ALA A C 1
ATOM 731 O O . ALA A 1 131 ? 232.553 168.099 40.872 1.00 32.59 129 ALA A O 1
ATOM 733 N N . ILE A 1 132 ? 233.986 167.287 39.279 1.00 30.41 130 ILE A N 1
ATOM 734 C CA . ILE A 1 132 ? 233.803 165.910 39.610 1.00 29.79 130 ILE A CA 1
ATOM 735 C C . ILE A 1 132 ? 235.180 165.306 39.827 1.00 29.69 130 ILE A C 1
ATOM 736 O O . ILE A 1 132 ? 236.164 165.750 39.228 1.00 29.65 130 ILE A O 1
ATOM 741 N N . HIS A 1 133 ? 235.235 164.342 40.742 1.00 28.10 131 HIS A N 1
ATOM 742 C CA . HIS A 1 133 ? 236.488 163.724 41.183 1.00 25.96 131 HIS A CA 1
ATOM 743 C C . HIS A 1 133 ? 236.223 162.219 41.244 1.00 25.91 131 HIS A C 1
ATOM 744 O O . HIS A 1 133 ? 235.413 161.763 42.055 1.00 26.40 131 HIS A O 1
ATOM 751 N N . ILE A 1 134 ? 236.858 161.461 40.358 1.00 25.65 132 ILE A N 1
ATOM 752 C CA . ILE A 1 134 ? 236.469 160.078 40.162 1.00 25.91 132 ILE A CA 1
ATOM 753 C C . ILE A 1 134 ? 237.640 159.173 40.450 1.00 25.73 132 ILE A C 1
ATOM 754 O O . ILE A 1 134 ? 238.628 159.199 39.738 1.00 26.44 132 ILE A O 1
ATOM 759 N N . ARG A 1 135 ? 237.508 158.347 41.487 1.00 25.33 133 ARG A N 1
ATOM 760 C CA . ARG A 1 135 ? 238.517 157.337 41.820 1.00 25.58 133 ARG A CA 1
ATOM 761 C C . ARG A 1 135 ? 238.318 156.149 40.856 1.00 24.93 133 ARG A C 1
ATOM 762 O O . ARG A 1 135 ? 237.182 155.694 40.656 1.00 23.33 133 ARG A O 1
ATOM 770 N N . VAL A 1 136 ? 239.405 155.697 40.240 1.00 24.69 134 VAL A N 1
ATOM 771 C CA . VAL A 1 136 ? 239.432 154.521 39.375 1.00 25.81 134 VAL A CA 1
ATOM 772 C C . VAL A 1 136 ? 240.446 153.561 39.965 1.00 25.53 134 VAL A C 1
ATOM 773 O O . VAL A 1 136 ? 241.627 153.870 40.004 1.00 25.91 134 VAL A O 1
ATOM 777 N N . PHE A 1 137 ? 239.985 152.419 40.485 1.00 24.36 135 PHE A N 1
ATOM 778 C CA . PHE A 1 137 ? 240.836 151.582 41.315 1.00 23.21 135 PHE A CA 1
ATOM 779 C C . PHE A 1 137 ? 240.696 150.118 40.994 1.00 24.51 135 PHE A C 1
ATOM 780 O O . PHE A 1 137 ? 239.608 149.613 40.695 1.00 24.75 135 PHE A O 1
ATOM 788 N N . ARG A 1 138 ? 241.808 149.425 41.194 1.00 26.85 136 ARG A N 1
ATOM 789 C CA . ARG A 1 138 ? 241.918 148.009 40.914 1.00 29.23 136 ARG A CA 1
ATOM 790 C C . ARG A 1 138 ? 241.195 147.200 42.000 1.00 28.70 136 ARG A C 1
ATOM 791 O O . ARG A 1 138 ? 241.306 147.485 43.197 1.00 28.44 136 ARG A O 1
ATOM 799 N N . VAL A 1 139 ? 240.439 146.205 41.576 1.00 27.47 137 VAL A N 1
ATOM 800 C CA . VAL A 1 139 ? 239.718 145.344 42.438 1.00 28.76 137 VAL A CA 1
ATOM 801 C C . VAL A 1 139 ? 239.888 143.897 41.980 1.00 31.28 137 VAL A C 1
ATOM 802 O O . VAL A 1 139 ? 240.404 143.642 40.863 1.00 32.00 137 VAL A O 1
ATOM 806 N N . THR A 1 140 ? 239.475 142.980 42.832 1.00 33.71 138 THR A N 1
ATOM 807 C CA . THR A 1 140 ? 239.400 141.560 42.507 1.00 39.43 138 THR A CA 1
ATOM 808 C C . THR A 1 140 ? 238.069 141.261 41.822 1.00 41.88 138 THR A C 1
ATOM 809 O O . THR A 1 140 ? 237.015 141.417 42.426 1.00 44.87 138 THR A O 1
ATOM 813 N N . PRO A 1 141 ? 238.106 140.864 40.549 1.00 44.94 139 PRO A N 1
ATOM 814 C CA . PRO A 1 141 ? 236.880 140.667 39.767 1.00 50.45 139 PRO A CA 1
ATOM 815 C C . PRO A 1 141 ? 235.815 139.813 40.480 1.00 64.07 139 PRO A C 1
ATOM 816 O O . PRO A 1 141 ? 236.141 138.734 41.016 1.00 71.58 139 PRO A O 1
ATOM 820 N N . LYS A 1 142 ? 234.580 140.331 40.520 1.00 75.73 140 LYS A N 1
ATOM 821 C CA . LYS A 1 142 ? 233.416 139.673 41.184 1.00 84.88 140 LYS A CA 1
ATOM 822 C C . LYS A 1 142 ? 233.670 139.274 42.665 1.00 82.11 140 LYS A C 1
ATOM 823 O O . LYS A 1 142 ? 233.111 138.270 43.183 1.00 76.35 140 LYS A O 1
ATOM 829 N N . GLY B 2 24 ? 205.993 154.348 34.980 1.00 127.24 22 GLY B N 1
ATOM 830 C CA . GLY B 2 24 ? 206.103 153.969 33.545 1.00 124.91 22 GLY B CA 1
ATOM 831 C C . GLY B 2 24 ? 207.520 153.554 33.195 1.00 119.44 22 GLY B C 1
ATOM 832 O O . GLY B 2 24 ? 207.766 152.400 32.850 1.00 110.65 22 GLY B O 1
ATOM 833 N N . PRO B 2 25 ? 208.473 154.493 33.321 1.00 116.85 23 PRO B N 1
ATOM 834 C CA . PRO B 2 25 ? 209.887 154.220 33.042 1.00 112.82 23 PRO B CA 1
ATOM 835 C C . PRO B 2 25 ? 210.636 153.499 34.182 1.00 107.05 23 PRO B C 1
ATOM 836 O O . PRO B 2 25 ? 211.879 153.516 34.198 1.00 106.81 23 PRO B O 1
ATOM 840 N N . GLY B 2 26 ? 209.891 152.855 35.090 1.00 96.90 24 GLY B N 1
ATOM 841 C CA . GLY B 2 26 ? 210.449 152.232 36.293 1.00 85.50 24 GLY B CA 1
ATOM 842 C C . GLY B 2 26 ? 210.493 153.192 37.478 1.00 75.60 24 GLY B C 1
ATOM 843 O O . GLY B 2 26 ? 209.921 154.288 37.445 1.00 69.47 24 GLY B O 1
ATOM 844 N N . SER B 2 27 ? 211.179 152.774 38.538 1.00 69.97 25 SER B N 1
ATOM 845 C CA . SER B 2 27 ? 211.400 153.656 39.683 1.00 65.42 25 SER B CA 1
ATOM 846 C C . SER B 2 27 ? 212.591 154.554 39.359 1.00 62.13 25 SER B C 1
ATOM 847 O O . SER B 2 27 ? 213.381 154.289 38.437 1.00 64.18 25 SER B O 1
ATOM 850 N N . GLY B 2 28 ? 212.750 155.600 40.139 1.00 58.11 26 GLY B N 1
ATOM 851 C CA . GLY B 2 28 ? 213.739 156.594 39.794 1.00 57.57 26 GLY B CA 1
ATOM 852 C C . GLY B 2 28 ? 215.116 156.151 40.201 1.00 55.32 26 GLY B C 1
ATOM 853 O O . GLY B 2 28 ? 215.305 155.044 40.704 1.00 58.02 26 GLY B O 1
ATOM 854 N N . PRO B 2 29 ? 216.102 157.009 39.976 1.00 51.43 27 PRO B N 1
ATOM 855 C CA . PRO B 2 29 ? 217.383 156.701 40.581 1.00 48.22 27 PRO B CA 1
ATOM 856 C C . PRO B 2 29 ? 217.246 156.748 42.122 1.00 45.51 27 PRO B C 1
ATOM 857 O O . PRO B 2 29 ? 216.346 157.408 42.668 1.00 52.48 27 PRO B O 1
ATOM 861 N N . PHE B 2 30 ? 218.052 155.972 42.795 1.00 38.26 28 PHE B N 1
ATOM 862 C CA . PHE B 2 30 ? 218.042 155.945 44.268 1.00 37.06 28 PHE B CA 1
ATOM 863 C C . PHE B 2 30 ? 216.768 155.394 44.936 1.00 34.27 28 PHE B C 1
ATOM 864 O O . PHE B 2 30 ? 216.519 155.614 46.107 1.00 34.89 28 PHE B O 1
ATOM 872 N N . ALA B 2 31 ? 215.980 154.636 44.198 1.00 31.27 29 ALA B N 1
ATOM 873 C CA . ALA B 2 31 ? 214.777 154.057 44.769 1.00 29.88 29 ALA B CA 1
ATOM 874 C C . ALA B 2 31 ? 215.159 153.004 45.852 1.00 30.53 29 ALA B C 1
ATOM 875 O O . ALA B 2 31 ? 214.381 152.751 46.803 1.00 31.34 29 ALA B O 1
ATOM 877 N N . ASP B 2 32 ? 216.332 152.392 45.653 1.00 30.55 30 ASP B N 1
ATOM 878 C CA . ASP B 2 32 ? 216.952 151.524 46.630 1.00 31.44 30 ASP B CA 1
ATOM 879 C C . ASP B 2 32 ? 217.371 152.211 47.957 1.00 33.69 30 ASP B C 1
ATOM 880 O O . ASP B 2 32 ? 217.318 151.571 49.012 1.00 34.07 30 ASP B O 1
ATOM 885 N N . LEU B 2 33 ? 217.721 153.503 47.908 1.00 33.33 31 LEU B N 1
ATOM 886 C CA . LEU B 2 33 ? 218.198 154.215 49.085 1.00 34.64 31 LEU B CA 1
ATOM 887 C C . LEU B 2 33 ? 217.209 155.192 49.651 1.00 34.86 31 LEU B C 1
ATOM 888 O O . LEU B 2 33 ? 217.191 155.404 50.848 1.00 35.52 31 LEU B O 1
ATOM 893 N N . ALA B 2 34 ? 216.450 155.853 48.787 1.00 36.03 32 ALA B N 1
ATOM 894 C CA . ALA B 2 34 ? 215.553 156.927 49.211 1.00 38.82 32 ALA B CA 1
ATOM 895 C C . ALA B 2 34 ? 214.361 157.045 48.234 1.00 39.06 32 ALA B C 1
ATOM 896 O O . ALA B 2 34 ? 214.289 157.961 47.431 1.00 36.07 32 ALA B O 1
ATOM 898 N N . PRO B 2 35 ? 213.434 156.088 48.312 1.00 40.55 33 PRO B N 1
ATOM 899 C CA . PRO B 2 35 ? 212.336 156.049 47.360 1.00 41.88 33 PRO B CA 1
ATOM 900 C C . PRO B 2 35 ? 211.402 157.225 47.469 1.00 43.14 33 PRO B C 1
ATOM 901 O O . PRO B 2 35 ? 210.788 157.583 46.481 1.00 43.50 33 PRO B O 1
ATOM 905 N N . GLY B 2 36 ? 211.307 157.817 48.658 1.00 43.96 34 GLY B N 1
ATOM 906 C CA . GLY B 2 36 ? 210.450 158.973 48.904 1.00 44.58 34 GLY B CA 1
ATOM 907 C C . GLY B 2 36 ? 211.049 160.300 48.521 1.00 44.29 34 GLY B C 1
ATOM 908 O O . GLY B 2 36 ? 210.422 161.317 48.698 1.00 44.97 34 GLY B O 1
ATOM 909 N N . ALA B 2 37 ? 212.260 160.298 47.983 1.00 44.93 35 ALA B N 1
ATOM 910 C CA . ALA B 2 37 ? 212.919 161.535 47.572 1.00 46.57 35 ALA B CA 1
ATOM 911 C C . ALA B 2 37 ? 212.271 162.139 46.329 1.00 47.85 35 ALA B C 1
ATOM 912 O O . ALA B 2 37 ? 211.812 161.442 45.427 1.00 47.75 35 ALA B O 1
ATOM 914 N N . VAL B 2 38 ? 212.266 163.456 46.289 1.00 49.58 36 VAL B N 1
ATOM 915 C CA . VAL B 2 38 ? 211.803 164.178 45.121 1.00 50.92 36 VAL B CA 1
ATOM 916 C C . VAL B 2 38 ? 212.920 164.100 44.084 1.00 47.39 36 VAL B C 1
ATOM 917 O O . VAL B 2 38 ? 214.087 164.309 44.425 1.00 45.40 36 VAL B O 1
ATOM 921 N N . HIS B 2 39 ? 212.551 163.804 42.837 1.00 44.51 37 HIS B N 1
ATOM 922 C CA . HIS B 2 39 ? 213.506 163.693 41.756 1.00 43.09 37 HIS B CA 1
ATOM 923 C C . HIS B 2 39 ? 213.317 164.835 40.799 1.00 43.52 37 HIS B C 1
ATOM 924 O O . HIS B 2 39 ? 212.262 164.966 40.204 1.00 43.67 37 HIS B O 1
ATOM 931 N N . MET B 2 40 ? 214.368 165.620 40.629 1.00 44.38 38 MET B N 1
ATOM 932 C CA . MET B 2 40 ? 214.415 166.687 39.664 1.00 47.43 38 MET B CA 1
ATOM 933 C C . MET B 2 40 ? 215.367 166.363 38.527 1.00 47.70 38 MET B C 1
ATOM 934 O O . MET B 2 40 ? 216.575 166.195 38.748 1.00 47.40 38 MET B O 1
ATOM 939 N N . ARG B 2 41 ? 214.810 166.193 37.331 1.00 48.58 39 ARG B N 1
ATOM 940 C CA . ARG B 2 41 ? 215.593 166.057 36.101 1.00 51.78 39 ARG B CA 1
ATOM 941 C C . ARG B 2 41 ? 216.089 167.436 35.693 1.00 50.32 39 ARG B C 1
ATOM 942 O O . ARG B 2 41 ? 215.303 168.364 35.582 1.00 47.70 39 ARG B O 1
ATOM 950 N N . VAL B 2 42 ? 217.393 167.555 35.487 1.00 49.65 40 VAL B N 1
ATOM 951 C CA . VAL B 2 42 ? 218.005 168.795 35.025 1.00 49.88 40 VAL B CA 1
ATOM 952 C C . VAL B 2 42 ? 218.290 168.668 33.520 1.00 52.15 40 VAL B C 1
ATOM 953 O O . VAL B 2 42 ? 218.982 167.763 33.078 1.00 48.49 40 VAL B O 1
ATOM 957 N N . LYS B 2 43 ? 217.717 169.572 32.740 1.00 58.80 41 LYS B N 1
ATOM 958 C CA . LYS B 2 43 ? 217.884 169.581 31.290 1.00 65.10 41 LYS B CA 1
ATOM 959 C C . LYS B 2 43 ? 218.566 170.867 30.873 1.00 67.52 41 LYS B C 1
ATOM 960 O O . LYS B 2 43 ? 218.730 171.787 31.695 1.00 64.94 41 LYS B O 1
ATOM 966 N N . GLU B 2 44 ? 218.982 170.932 29.609 1.00 73.12 42 GLU B N 1
ATOM 967 C CA . GLU B 2 44 ? 219.570 172.167 29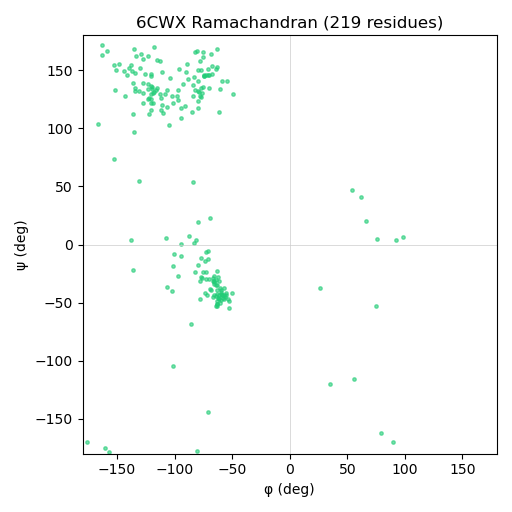.069 1.00 77.57 42 GLU B CA 1
ATOM 968 C C . GLU B 2 44 ? 218.616 173.362 29.207 1.00 75.72 42 GLU B C 1
ATOM 969 O O . GLU B 2 44 ? 219.053 174.464 29.505 1.00 71.48 42 GLU B O 1
ATOM 975 N N . GLY B 2 45 ? 217.314 173.123 29.023 1.00 77.37 43 GLY B N 1
ATOM 976 C CA . GLY B 2 45 ? 216.293 174.173 29.194 1.00 75.10 43 GLY B CA 1
ATOM 977 C C . GLY B 2 45 ? 216.004 174.648 30.619 1.00 76.08 43 GLY B C 1
ATOM 978 O O . GLY B 2 45 ? 215.337 175.674 30.808 1.00 77.87 43 GLY B O 1
ATOM 979 N N . SER B 2 46 ? 216.498 173.910 31.617 1.00 72.99 44 SER B N 1
ATOM 980 C CA . SER B 2 46 ? 216.217 174.189 33.027 1.00 69.23 44 SER B CA 1
ATOM 981 C C . SER B 2 46 ? 216.896 175.465 33.499 1.00 67.41 44 SER B C 1
ATOM 982 O O . SER B 2 46 ? 217.991 175.776 33.079 1.00 66.49 44 SER B O 1
ATOM 985 N N . LYS B 2 47 ? 216.239 176.179 34.403 1.00 68.73 45 LYS B N 1
ATOM 986 C CA . LYS B 2 47 ? 216.771 177.410 34.958 1.00 69.70 45 LYS B CA 1
ATOM 987 C C . LYS B 2 47 ? 217.106 177.201 36.411 1.00 65.10 45 LYS B C 1
ATOM 988 O O . LYS B 2 47 ? 216.229 176.982 37.239 1.00 64.24 45 LYS B O 1
ATOM 994 N N . ILE B 2 48 ? 218.388 177.306 36.718 1.00 63.68 46 ILE B N 1
ATOM 995 C CA . ILE B 2 48 ? 218.919 176.964 38.028 1.00 61.76 46 ILE B CA 1
ATOM 996 C C . ILE B 2 48 ? 218.188 177.677 39.163 1.00 62.12 46 ILE B C 1
ATOM 997 O O . ILE B 2 48 ? 217.814 177.040 40.134 1.00 61.85 46 ILE B O 1
ATOM 1002 N N . ARG B 2 49 ? 217.995 178.989 39.062 1.00 66.60 47 ARG B N 1
ATOM 1003 C CA . ARG B 2 49 ? 217.477 179.765 40.209 1.00 70.85 47 ARG B CA 1
ATOM 1004 C C . ARG B 2 49 ? 216.048 179.334 40.519 1.00 67.09 47 ARG B C 1
ATOM 1005 O O . ARG B 2 49 ? 215.612 179.313 41.663 1.00 63.12 47 ARG B O 1
ATOM 1013 N N . ASN B 2 50 ? 215.360 178.944 39.466 1.00 67.06 48 ASN B N 1
ATOM 1014 C CA . ASN B 2 50 ? 213.997 178.484 39.518 1.00 70.98 48 ASN B CA 1
ATOM 1015 C C . ASN B 2 50 ? 213.932 177.030 40.033 1.00 69.76 48 ASN B C 1
ATOM 1016 O O . ASN B 2 50 ? 213.146 176.676 40.920 1.00 67.16 48 ASN B O 1
ATOM 1021 N N . LEU B 2 51 ? 214.791 176.187 39.476 1.00 68.26 49 LEU B N 1
ATOM 1022 C CA . LEU B 2 51 ? 214.904 174.801 39.908 1.00 61.99 49 LEU B CA 1
ATOM 1023 C C . LEU B 2 51 ? 215.285 174.716 41.395 1.00 56.55 49 LEU B C 1
ATOM 1024 O O . LEU B 2 51 ? 214.745 173.888 42.134 1.00 53.16 49 LEU B O 1
ATOM 1029 N N . MET B 2 52 ? 216.174 175.607 41.835 1.00 52.92 50 MET B N 1
ATOM 1030 C CA . MET B 2 52 ? 216.690 175.624 43.211 1.00 51.42 50 MET B CA 1
ATOM 1031 C C . MET B 2 52 ? 215.718 176.188 44.200 1.00 51.32 50 MET B C 1
ATOM 1032 O O . MET B 2 52 ? 215.766 175.861 45.390 1.00 47.40 50 MET B O 1
ATOM 1037 N N . ALA B 2 53 ? 214.875 177.091 43.710 1.00 53.38 51 ALA B N 1
ATOM 1038 C CA . ALA B 2 53 ? 213.844 177.692 44.507 1.00 53.89 51 ALA B CA 1
ATOM 1039 C C . ALA B 2 53 ? 212.923 176.581 44.988 1.00 52.41 51 ALA B C 1
ATOM 1040 O O . ALA B 2 53 ? 212.651 176.461 46.184 1.00 51.03 51 ALA B O 1
ATOM 1042 N N . PHE B 2 54 ? 212.482 175.754 44.055 1.00 51.02 52 PHE B N 1
ATOM 1043 C CA . PHE B 2 54 ? 211.627 174.630 44.393 1.00 52.83 52 PHE B CA 1
ATOM 1044 C C . PHE B 2 54 ? 212.332 173.594 45.307 1.00 52.21 52 PHE B C 1
ATOM 1045 O O . PHE B 2 54 ? 211.758 173.130 46.285 1.00 51.26 52 PHE B O 1
ATOM 1053 N N . ALA B 2 55 ? 213.584 173.271 44.979 1.00 50.71 53 ALA B N 1
ATOM 1054 C CA . ALA B 2 55 ? 214.382 172.314 45.731 1.00 50.00 53 ALA B CA 1
ATOM 1055 C C . ALA B 2 55 ? 214.632 172.736 47.179 1.00 49.34 53 ALA B C 1
ATOM 1056 O O . ALA B 2 55 ? 214.554 171.931 48.085 1.00 49.16 53 ALA B O 1
ATOM 1058 N N . THR B 2 56 ? 214.951 174.004 47.394 1.00 52.93 54 THR B N 1
ATOM 1059 C CA . THR B 2 56 ? 215.177 174.527 48.752 1.00 55.48 54 THR B CA 1
ATOM 1060 C C . THR B 2 56 ? 213.900 174.598 49.580 1.00 56.05 54 THR B C 1
ATOM 1061 O O . THR B 2 56 ? 213.944 174.326 50.776 1.00 54.61 54 THR B O 1
ATOM 1065 N N . ALA B 2 57 ? 212.790 174.976 48.930 1.00 56.82 55 ALA B N 1
ATOM 1066 C CA . ALA B 2 57 ? 211.465 174.996 49.544 1.00 57.82 55 ALA B CA 1
ATOM 1067 C C . ALA B 2 57 ? 211.062 173.587 49.934 1.00 58.90 55 ALA B C 1
ATOM 1068 O O . ALA B 2 57 ? 210.624 173.374 51.061 1.00 55.88 55 ALA B O 1
ATOM 1070 N N . SER B 2 58 ? 211.213 172.637 48.999 1.00 59.53 56 SER B N 1
ATOM 1071 C CA . SER B 2 58 ? 210.985 171.211 49.281 1.00 59.82 56 SER B CA 1
ATOM 1072 C C . SER B 2 58 ? 211.794 170.799 50.485 1.00 57.80 56 SER B C 1
ATOM 1073 O O . SER B 2 58 ? 211.249 170.284 51.442 1.00 61.71 56 SER B O 1
ATOM 1076 N N . MET B 2 59 ? 213.096 171.031 50.449 1.00 54.48 57 MET B N 1
ATOM 1077 C CA . MET B 2 59 ? 213.951 170.538 51.521 1.00 53.53 57 MET B CA 1
ATOM 1078 C C . MET B 2 59 ? 213.817 171.311 52.839 1.00 57.47 57 MET B C 1
ATOM 1079 O O . MET B 2 59 ? 214.299 170.854 53.866 1.00 58.85 57 MET B O 1
ATOM 1084 N N . ALA B 2 60 ? 213.193 172.487 52.806 1.00 60.31 58 ALA B N 1
ATOM 1085 C CA . ALA B 2 60 ? 212.877 173.252 54.023 1.00 63.87 58 ALA B CA 1
ATOM 1086 C C . ALA B 2 60 ? 211.846 172.525 54.904 1.00 65.50 58 ALA B C 1
ATOM 1087 O O . ALA B 2 60 ? 211.873 172.641 56.121 1.00 67.33 58 ALA B O 1
ATOM 1089 N N . GLN B 2 61 ? 210.944 171.783 54.274 1.00 65.48 59 GLN B N 1
ATOM 1090 C CA . GLN B 2 61 ? 209.946 171.004 54.992 1.00 65.12 59 GLN B CA 1
ATOM 1091 C C . GLN B 2 61 ? 210.586 169.853 55.773 1.00 69.55 59 GLN B C 1
ATOM 1092 O O . GLN B 2 61 ? 211.575 169.283 55.326 1.00 71.80 59 GLN B O 1
ATOM 1098 N N . PRO B 2 62 ? 210.024 169.498 56.941 1.00 74.55 60 PRO B N 1
ATOM 1099 C CA . PRO B 2 62 ? 210.592 168.356 57.679 1.00 73.67 60 PRO B CA 1
ATOM 1100 C C . PRO B 2 62 ? 210.237 166.986 57.067 1.00 70.74 60 PRO B C 1
ATOM 1101 O O . PRO B 2 62 ? 210.957 166.011 57.275 1.00 67.22 60 PRO B O 1
ATOM 1105 N N . ALA B 2 63 ? 209.137 166.926 56.318 1.00 71.39 61 ALA B N 1
ATOM 1106 C CA . ALA B 2 63 ? 208.674 165.669 55.697 1.00 70.34 61 ALA B CA 1
ATOM 1107 C C . ALA B 2 63 ? 209.556 165.240 54.529 1.00 66.24 61 ALA B C 1
ATOM 1108 O O . ALA B 2 63 ? 209.652 164.063 54.225 1.00 63.38 61 ALA B O 1
ATOM 1110 N N . THR B 2 64 ? 210.154 166.209 53.850 1.00 64.26 62 THR B N 1
ATOM 1111 C CA . THR B 2 64 ? 211.104 165.907 52.804 1.00 61.23 62 THR B CA 1
ATOM 1112 C C . THR B 2 64 ? 212.444 165.566 53.459 1.00 56.12 62 THR B C 1
ATOM 1113 O O . THR B 2 64 ? 213.006 166.377 54.168 1.00 55.20 62 THR B O 1
ATOM 1117 N N . ARG B 2 65 ? 212.910 164.333 53.267 1.00 52.74 63 ARG B N 1
ATOM 1118 C CA . ARG B 2 65 ? 214.181 163.900 53.850 1.00 51.56 63 ARG B CA 1
ATOM 1119 C C . ARG B 2 65 ? 215.330 163.896 52.841 1.00 46.53 63 ARG B C 1
ATOM 1120 O O . ARG B 2 65 ? 216.480 163.863 53.229 1.00 46.34 63 ARG B O 1
ATOM 1128 N N . ALA B 2 66 ? 215.013 163.906 51.554 1.00 44.46 64 ALA B N 1
ATOM 1129 C CA . ALA B 2 66 ? 216.030 163.811 50.549 1.00 43.97 64 ALA B CA 1
ATOM 1130 C C . ALA B 2 66 ? 215.502 164.245 49.220 1.00 43.47 64 ALA B C 1
ATOM 1131 O O . ALA B 2 66 ? 214.291 164.301 49.012 1.00 46.50 64 ALA B O 1
ATOM 1133 N N . ILE B 2 67 ? 216.441 164.528 48.323 1.00 42.14 65 ILE B N 1
ATOM 1134 C CA . ILE B 2 67 ? 216.165 164.999 46.965 1.00 42.22 65 ILE B CA 1
ATOM 1135 C C . ILE B 2 67 ? 217.198 164.407 46.018 1.00 40.40 65 ILE B C 1
ATOM 1136 O O . ILE B 2 67 ? 218.330 164.140 46.429 1.00 40.73 65 ILE B O 1
ATOM 1141 N N . VAL B 2 68 ? 216.799 164.189 44.771 1.00 39.09 66 VAL B N 1
ATOM 1142 C CA . VAL B 2 68 ? 217.702 163.737 43.711 1.00 38.35 66 VAL B CA 1
ATOM 1143 C C . VAL B 2 68 ? 217.755 164.710 42.545 1.00 37.87 66 VAL B C 1
ATOM 1144 O O . VAL B 2 68 ? 216.713 165.236 42.113 1.00 39.81 66 VAL B O 1
ATOM 1148 N N . PHE B 2 69 ? 218.956 164.970 42.048 1.00 35.26 67 PHE B N 1
ATOM 1149 C CA . PHE B 2 69 ? 219.149 165.699 40.794 1.00 35.28 67 PHE B CA 1
ATOM 1150 C C . PHE B 2 69 ? 219.795 164.749 39.814 1.00 34.68 67 PHE B C 1
ATOM 1151 O O . PHE B 2 69 ? 220.778 164.076 40.174 1.00 32.64 67 PHE B O 1
ATOM 1159 N N . SER B 2 70 ? 219.301 164.711 38.578 1.00 34.71 68 SER B N 1
ATOM 1160 C CA . SER B 2 70 ? 219.914 163.903 37.532 1.00 34.48 68 SER B CA 1
ATOM 1161 C C . SER B 2 70 ? 219.978 164.632 36.195 1.00 36.56 68 SER B C 1
ATOM 1162 O O . SER B 2 70 ? 219.177 165.526 35.893 1.00 36.37 68 SER B O 1
ATOM 1165 N N . GLY B 2 71 ? 220.930 164.244 35.362 1.00 35.47 69 GLY B N 1
ATOM 1166 C CA . GLY B 2 71 ? 220.991 164.811 34.076 1.00 32.62 69 GLY B CA 1
ATOM 1167 C C . GLY B 2 71 ? 222.074 164.163 33.310 1.00 28.94 69 GLY B C 1
ATOM 1168 O O . GLY B 2 71 ? 222.945 163.475 33.878 1.00 23.81 69 GLY B O 1
ATOM 1179 N N . GLY B 2 73 ? 224.515 164.534 29.325 1.00 38.26 71 GLY B N 1
ATOM 1180 C CA . GLY B 2 73 ? 224.953 165.330 28.202 1.00 44.46 71 GLY B CA 1
ATOM 1181 C C . GLY B 2 73 ? 225.202 166.788 28.487 1.00 48.32 71 GLY B C 1
ATOM 1182 O O . GLY B 2 73 ? 226.052 167.126 29.314 1.00 47.90 71 GLY B O 1
ATOM 1183 N N . ARG B 2 74 ? 224.456 167.646 27.786 1.00 53.29 72 ARG B N 1
ATOM 1184 C CA . ARG B 2 74 ? 224.659 169.099 27.896 1.00 54.88 72 ARG B CA 1
ATOM 1185 C C . ARG B 2 74 ? 224.152 169.660 29.209 1.00 49.80 72 ARG B C 1
ATOM 1186 O O . ARG B 2 74 ? 224.369 170.838 29.480 1.00 49.78 72 ARG B O 1
ATOM 1194 N N . ALA B 2 75 ? 223.484 168.826 30.015 1.00 45.00 73 ALA B N 1
ATOM 1195 C CA . ALA B 2 75 ? 223.065 169.227 31.364 1.00 41.96 73 ALA B CA 1
ATOM 1196 C C . ALA B 2 75 ? 223.837 168.585 32.546 1.00 37.12 73 ALA B C 1
ATOM 1197 O O . ALA B 2 75 ? 223.468 168.795 33.712 1.00 34.26 73 ALA B O 1
ATOM 1199 N N . THR B 2 76 ? 224.887 167.824 32.266 1.00 33.25 74 THR B N 1
ATOM 1200 C CA . THR B 2 76 ? 225.608 167.143 33.342 1.00 31.90 74 THR B CA 1
ATOM 1201 C C . THR B 2 76 ? 226.246 168.133 34.308 1.00 30.53 74 THR B C 1
ATOM 1202 O O . THR B 2 76 ? 226.049 168.089 35.532 1.00 30.65 74 THR B O 1
ATOM 1206 N N . THR B 2 77 ? 227.019 169.059 33.763 1.00 28.98 75 THR B N 1
ATOM 1207 C CA . THR B 2 77 ? 227.609 170.102 34.605 1.00 26.01 75 THR B CA 1
ATOM 1208 C C . THR B 2 77 ? 226.573 170.891 35.409 1.00 28.77 75 THR B C 1
ATOM 1209 O O . THR B 2 77 ? 226.764 171.151 36.633 1.00 31.33 75 THR B O 1
ATOM 1213 N N . LYS B 2 78 ? 225.464 171.254 34.759 1.00 34.10 76 LYS B N 1
ATOM 1214 C CA . LYS B 2 78 ? 224.386 171.979 35.466 1.00 38.48 76 LYS B CA 1
ATOM 1215 C C . LYS B 2 78 ? 223.791 171.169 36.646 1.00 38.54 76 LYS B C 1
ATOM 1216 O O . LYS B 2 78 ? 223.413 171.727 37.707 1.00 38.82 76 LYS B O 1
ATOM 1222 N N . THR B 2 79 ? 223.669 169.865 36.446 1.00 37.63 77 THR B N 1
ATOM 1223 C CA . THR B 2 79 ? 223.188 168.987 37.501 1.00 37.57 77 THR B CA 1
ATOM 1224 C C . THR B 2 79 ? 224.092 169.043 38.745 1.00 35.26 77 THR B C 1
ATOM 1225 O O . THR B 2 79 ? 223.617 169.081 39.882 1.00 34.31 77 THR B O 1
ATOM 1229 N N . VAL B 2 80 ? 225.393 169.044 38.512 1.00 33.38 78 VAL B N 1
ATOM 1230 C CA . VAL B 2 80 ? 226.352 169.100 39.601 1.00 31.84 78 VAL B CA 1
ATOM 1231 C C . VAL B 2 80 ? 226.232 170.450 40.314 1.00 34.02 78 VAL B C 1
ATOM 1232 O O . VAL B 2 80 ? 226.252 170.502 41.543 1.00 33.90 78 VAL B O 1
ATOM 1236 N N . THR B 2 81 ? 226.108 171.532 39.544 1.00 34.01 79 THR B N 1
ATOM 1237 C CA . THR B 2 81 ? 225.973 172.877 40.097 1.00 34.29 79 THR B CA 1
ATOM 1238 C C . THR B 2 81 ? 224.762 173.015 41.003 1.00 34.74 79 THR B C 1
ATOM 1239 O O . THR B 2 81 ? 224.853 173.641 42.083 1.00 33.33 79 THR B O 1
ATOM 1243 N N . CYS B 2 82 ? 223.634 172.451 40.552 1.00 35.85 80 CYS B N 1
ATOM 1244 C CA . CYS B 2 82 ? 222.403 172.399 41.348 1.00 37.90 80 CYS B CA 1
ATOM 1245 C C . CYS B 2 82 ? 222.643 171.698 42.689 1.00 37.29 80 CYS B C 1
ATOM 1246 O O . CYS B 2 82 ? 222.255 172.207 43.744 1.00 36.33 80 CYS B O 1
ATOM 1249 N N . ALA B 2 83 ? 223.318 170.549 42.655 1.00 36.01 81 ALA B N 1
ATOM 1250 C CA . ALA B 2 83 ? 223.630 169.821 43.891 1.00 36.70 81 ALA B CA 1
ATOM 1251 C C . ALA B 2 83 ? 224.507 170.662 44.801 1.00 36.35 81 ALA B C 1
ATOM 1252 O O . ALA B 2 83 ? 224.242 170.785 46.008 1.00 36.35 81 ALA B O 1
ATOM 1254 N N . GLU B 2 84 ? 225.537 171.262 44.213 1.00 35.24 82 GLU B N 1
ATOM 1255 C CA . GLU B 2 84 ? 226.499 172.067 44.973 1.00 35.50 82 GLU B CA 1
ATOM 1256 C C . GLU B 2 84 ? 225.878 173.310 45.602 1.00 36.41 82 GLU B C 1
ATOM 1257 O O . GLU B 2 84 ? 226.282 173.716 46.703 1.00 35.74 82 GLU B O 1
ATOM 1263 N N . ILE B 2 85 ? 224.913 173.917 44.904 1.00 36.83 83 ILE B N 1
ATOM 1264 C CA . ILE B 2 85 ? 224.201 175.064 45.427 1.00 38.30 83 ILE B CA 1
ATOM 1265 C C . ILE B 2 85 ? 223.352 174.662 46.620 1.00 38.53 83 ILE B C 1
ATOM 1266 O O . ILE B 2 85 ? 223.324 175.369 47.649 1.00 38.39 83 ILE B O 1
ATOM 1271 N N . LEU B 2 86 ? 222.644 173.548 46.504 1.00 37.53 84 LEU B N 1
ATOM 1272 C CA . LEU B 2 86 ? 221.859 173.120 47.621 1.00 38.78 84 LEU B CA 1
ATOM 1273 C C . LEU B 2 86 ? 222.748 172.793 48.839 1.00 39.32 84 LEU B C 1
ATOM 1274 O O . LEU B 2 86 ? 222.382 173.119 49.967 1.00 39.80 84 LEU B O 1
ATOM 1279 N N . LYS B 2 87 ? 223.909 172.182 48.641 1.00 38.14 85 LYS B N 1
ATOM 1280 C CA . LYS B 2 87 ? 224.774 171.890 49.790 1.00 40.84 85 LYS B CA 1
ATOM 1281 C C . LYS B 2 87 ? 225.248 173.142 50.518 1.00 42.58 85 LYS B C 1
ATOM 1282 O O . LYS B 2 87 ? 225.518 173.079 51.715 1.00 42.87 85 LYS B O 1
ATOM 1288 N N . ARG B 2 88 ? 225.357 174.265 49.801 1.00 44.99 86 ARG B N 1
ATOM 1289 C CA . ARG B 2 88 ? 225.655 175.578 50.423 1.00 47.54 86 ARG B CA 1
ATOM 1290 C C . ARG B 2 88 ? 224.453 176.227 51.093 1.00 45.77 86 ARG B C 1
ATOM 1291 O O . ARG B 2 88 ? 224.608 176.941 52.062 1.00 49.10 86 ARG B O 1
ATOM 1299 N N . ARG B 2 89 ? 223.264 175.993 50.582 1.00 44.85 87 ARG B N 1
ATOM 1300 C CA . ARG B 2 89 ? 222.052 176.529 51.189 1.00 46.48 87 ARG B CA 1
ATOM 1301 C C . ARG B 2 89 ? 221.539 175.714 52.351 1.00 48.04 87 ARG B C 1
ATOM 1302 O O . ARG B 2 89 ? 220.799 176.255 53.190 1.00 49.67 87 ARG B O 1
ATOM 1310 N N . LEU B 2 90 ? 221.903 174.432 52.390 1.00 47.96 88 LEU B N 1
ATOM 1311 C CA . LEU B 2 90 ? 221.595 173.532 53.529 1.00 49.95 88 LEU B CA 1
ATOM 1312 C C . LEU B 2 90 ? 222.792 172.681 53.932 1.00 49.24 88 LEU B C 1
ATOM 1313 O O . LEU B 2 90 ? 223.055 171.649 53.316 1.00 46.65 88 LEU B O 1
ATOM 1318 N N . ALA B 2 91 ? 223.528 173.106 54.946 1.00 53.16 89 ALA B N 1
ATOM 1319 C CA . ALA B 2 91 ? 224.683 172.340 55.417 1.00 55.23 89 ALA B CA 1
ATOM 1320 C C . ALA B 2 91 ? 224.232 171.142 56.256 1.00 54.52 89 ALA B C 1
ATOM 1321 O O . ALA B 2 91 ? 223.175 171.182 56.882 1.00 53.53 89 ALA B O 1
ATOM 1323 N N . GLY B 2 92 ? 225.032 170.075 56.222 1.00 54.22 90 GLY B N 1
ATOM 1324 C CA . GLY B 2 92 ? 224.695 168.801 56.870 1.00 52.20 90 GLY B CA 1
ATOM 1325 C C . GLY B 2 92 ? 224.105 167.702 55.984 1.00 49.91 90 GLY B C 1
ATOM 1326 O O . GLY B 2 92 ? 223.692 166.657 56.494 1.00 52.23 90 GLY B O 1
ATOM 1327 N N . LEU B 2 93 ? 224.054 167.896 54.670 1.00 44.96 91 LEU B N 1
ATOM 1328 C CA . LEU B 2 93 ? 223.473 166.871 53.792 1.00 41.27 91 LEU B CA 1
ATOM 1329 C C . LEU B 2 93 ? 224.466 165.775 53.417 1.00 37.42 91 LEU B C 1
ATOM 1330 O O . LEU B 2 93 ? 225.606 166.055 53.141 1.00 35.87 91 LEU B O 1
ATOM 1335 N N . HIS B 2 94 ? 224.013 164.525 53.434 1.00 35.16 92 HIS B N 1
ATOM 1336 C CA . HIS B 2 94 ? 224.827 163.373 53.025 1.00 32.85 92 HIS B CA 1
ATOM 1337 C C . HIS B 2 94 ? 224.641 163.196 51.516 1.00 30.48 92 HIS B C 1
ATOM 1338 O O . HIS B 2 94 ? 223.585 163.404 50.988 1.00 30.43 92 HIS B O 1
ATOM 1345 N N . GLN B 2 95 ? 225.683 162.828 50.808 1.00 30.32 93 GLN B N 1
ATOM 1346 C CA . GLN B 2 95 ? 225.600 162.768 49.352 1.00 30.19 93 GLN B CA 1
ATOM 1347 C C . GLN B 2 95 ? 226.047 161.428 48.787 1.00 28.39 93 GLN B C 1
ATOM 1348 O O . GLN B 2 95 ? 227.043 160.864 49.240 1.00 28.14 93 GLN B O 1
ATOM 1354 N N . VAL B 2 96 ? 225.316 160.948 47.792 1.00 27.70 94 VAL B N 1
ATOM 1355 C CA . VAL B 2 96 ? 225.790 159.852 46.926 1.00 27.32 94 VAL B CA 1
ATOM 1356 C C . VAL B 2 96 ? 225.680 160.279 45.446 1.00 26.58 94 VAL B C 1
ATOM 1357 O O . VAL B 2 96 ? 224.644 160.770 45.013 1.00 25.80 94 VAL B O 1
ATOM 1361 N N . THR B 2 97 ? 226.763 160.086 44.701 1.00 25.23 95 THR B N 1
ATOM 1362 C CA . THR B 2 97 ? 226.792 160.356 43.279 1.00 26.44 95 THR B CA 1
ATOM 1363 C C . THR B 2 97 ? 226.933 159.033 42.533 1.00 26.44 95 THR B C 1
ATOM 1364 O O . THR B 2 97 ? 227.851 158.234 42.828 1.00 24.66 95 THR B O 1
ATOM 1368 N N . ARG B 2 98 ? 226.058 158.819 41.551 1.00 26.95 96 ARG B N 1
ATOM 1369 C CA . ARG B 2 98 ? 226.121 157.640 40.706 1.00 27.65 96 ARG B CA 1
ATOM 1370 C C . ARG B 2 98 ? 226.293 158.026 39.260 1.00 27.82 96 ARG B C 1
ATOM 1371 O O . ARG B 2 98 ? 225.511 158.819 38.749 1.00 26.59 96 ARG B O 1
ATOM 1379 N N . LEU B 2 99 ? 227.288 157.413 38.601 1.00 28.45 97 LEU B N 1
ATOM 1380 C CA . LEU B 2 99 ? 227.571 157.671 37.208 1.00 30.11 97 LEU B CA 1
ATOM 1381 C C . LEU B 2 99 ? 226.799 156.732 36.293 1.00 32.69 97 LEU B C 1
ATOM 1382 O O . LEU B 2 99 ? 226.540 155.587 36.652 1.00 32.51 97 LEU B O 1
ATOM 1387 N N . ARG B 2 100 ? 226.435 157.198 35.103 1.00 35.56 98 ARG B N 1
ATOM 1388 C CA . ARG B 2 100 ? 225.716 156.347 34.138 1.00 37.77 98 ARG B CA 1
ATOM 1389 C C . ARG B 2 100 ? 225.746 156.911 32.725 1.00 38.91 98 ARG B C 1
ATOM 1390 O O . ARG B 2 100 ? 226.193 158.036 32.496 1.00 39.23 98 ARG B O 1
ATOM 1398 N N . TYR B 2 101 ? 225.259 156.113 31.777 1.00 38.06 99 TYR B N 1
ATOM 1399 C CA . TYR B 2 101 ? 225.104 156.568 30.429 1.00 38.71 99 TYR B CA 1
ATOM 1400 C C . TYR B 2 101 ? 223.621 156.624 30.129 1.00 39.97 99 TYR B C 1
ATOM 1401 O O . TYR B 2 101 ? 222.836 155.968 30.795 1.00 37.44 99 TYR B O 1
ATOM 1410 N N . ARG B 2 102 ? 223.264 157.431 29.139 1.00 40.48 100 ARG B N 1
ATOM 1411 C CA . ARG B 2 102 ? 221.921 157.539 28.665 1.00 45.72 100 ARG B CA 1
ATOM 1412 C C . ARG B 2 102 ? 221.975 157.677 27.119 1.00 47.68 100 ARG B C 1
ATOM 1413 O O . ARG B 2 102 ? 222.915 158.261 26.567 1.00 46.72 100 ARG B O 1
ATOM 1421 N N . SER B 2 103 ? 220.981 157.115 26.445 1.00 49.95 101 SER B N 1
ATOM 1422 C CA . SER B 2 103 ? 220.961 157.036 24.984 1.00 54.83 101 SER B CA 1
ATOM 1423 C C . SER B 2 103 ? 220.536 158.334 24.336 1.00 55.70 101 SER B C 1
ATOM 1424 O O . SER B 2 103 ? 219.785 159.109 24.898 1.00 56.09 101 SER B O 1
ATOM 1427 N N . VAL B 2 104 ? 221.043 158.564 23.137 1.00 59.37 102 VAL B N 1
ATOM 1428 C CA . VAL B 2 104 ? 220.579 159.639 22.278 1.00 60.57 102 VAL B CA 1
ATOM 1429 C C . VAL B 2 104 ? 220.412 159.065 20.884 1.00 62.29 102 VAL B C 1
ATOM 1430 O O . VAL B 2 104 ? 221.300 158.368 20.390 1.00 58.03 102 VAL B O 1
ATOM 1434 N N . ARG B 2 105 ? 219.258 159.355 20.278 1.00 64.72 103 ARG B N 1
ATOM 1435 C CA . ARG B 2 105 ? 218.923 158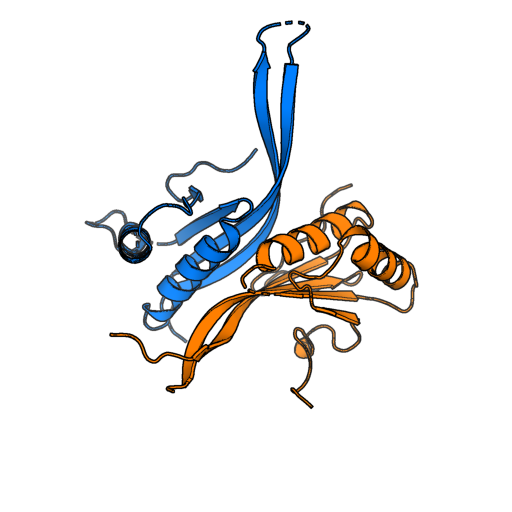.950 18.920 1.00 72.42 103 ARG B CA 1
ATOM 1436 C C . ARG B 2 105 ? 219.508 159.949 17.955 1.00 74.24 103 ARG B C 1
ATOM 1437 O O . ARG B 2 105 ? 219.308 161.131 18.101 1.00 78.34 103 ARG B O 1
ATOM 1445 N N . GLU B 2 106 ? 220.249 159.465 16.979 1.00 78.82 104 GLU B N 1
ATOM 1446 C CA . GLU B 2 106 ? 220.712 160.278 15.876 1.00 83.68 104 GLU B CA 1
ATOM 1447 C C . GLU B 2 106 ? 220.128 159.682 14.596 1.00 89.11 104 GLU B C 1
ATOM 1448 O O . GLU B 2 106 ? 220.191 158.472 14.378 1.00 84.34 104 GLU B O 1
ATOM 1454 N N . VAL B 2 107 ? 219.527 160.527 13.763 1.00 97.71 105 VAL B N 1
ATOM 1455 C CA . VAL B 2 107 ? 219.039 160.095 12.454 1.00 102.19 105 VAL B CA 1
ATOM 1456 C C . VAL B 2 107 ? 220.132 160.483 11.450 1.00 103.10 105 VAL B C 1
ATOM 1457 O O . VAL B 2 107 ? 220.583 161.623 11.428 1.00 102.97 105 VAL B O 1
ATOM 1461 N N . TRP B 2 108 ? 220.610 159.503 10.683 1.00 106.93 106 TRP B N 1
ATOM 1462 C CA . TRP B 2 108 ? 221.655 159.722 9.684 1.00 107.03 106 TRP B CA 1
ATOM 1463 C C . TRP B 2 108 ? 221.169 159.335 8.280 1.00 109.63 106 TRP B C 1
ATOM 1464 O O . TRP B 2 108 ? 220.344 158.433 8.108 1.00 106.84 106 TRP B O 1
ATOM 1475 N N . GLN B 2 109 ? 221.665 160.063 7.282 1.00 113.46 107 GLN B N 1
ATOM 1476 C CA . GLN B 2 109 ? 221.658 159.612 5.880 1.00 114.20 107 GLN B CA 1
ATOM 1477 C C . GLN B 2 109 ? 222.983 159.931 5.142 1.00 113.00 107 GLN B C 1
ATOM 1478 O O . GLN B 2 109 ? 223.113 159.626 3.943 1.00 111.66 107 GLN B O 1
ATOM 1484 N N . SER B 2 110 ? 223.961 160.490 5.876 1.00 111.25 108 SER B N 1
ATOM 1485 C CA . SER B 2 110 ? 225.251 160.946 5.324 1.00 108.34 108 SER B CA 1
ATOM 1486 C C . SER B 2 110 ? 226.371 159.886 5.286 1.00 109.15 108 SER B C 1
ATOM 1487 O O . SER B 2 110 ? 226.405 158.919 6.081 1.00 109.52 108 SER B O 1
ATOM 1490 N N . LEU B 2 111 ? 227.300 160.114 4.358 1.00 106.68 109 LEU B N 1
ATOM 1491 C CA . LEU B 2 111 ? 228.369 159.163 4.042 1.00 104.47 109 LEU B CA 1
ATOM 1492 C C . LEU B 2 111 ? 229.575 159.312 5.011 1.00 105.30 109 LEU B C 1
ATOM 1493 O O . LEU B 2 111 ? 230.631 159.861 4.678 1.00 105.95 109 LEU B O 1
ATOM 1498 N N . SER B 2 127 ? 216.441 157.488 5.638 1.00 114.13 125 SER B N 1
ATOM 1499 C CA . SER B 2 127 ? 216.692 157.696 7.060 1.00 113.43 125 SER B CA 1
ATOM 1500 C C . SER B 2 127 ? 217.342 156.461 7.686 1.00 108.20 125 SER B C 1
ATOM 1501 O O . SER B 2 127 ? 217.337 155.378 7.106 1.00 108.14 125 SER B O 1
ATOM 1504 N N . LEU B 2 128 ? 217.878 156.637 8.886 1.00 100.71 126 LEU B N 1
ATOM 1505 C CA . LEU B 2 128 ? 218.601 155.585 9.574 1.00 94.74 126 LEU B CA 1
ATOM 1506 C C . LEU B 2 128 ? 218.801 155.968 11.034 1.00 89.10 126 LEU B C 1
ATOM 1507 O O . LEU B 2 128 ? 219.646 156.798 11.343 1.00 83.65 126 LEU B O 1
ATOM 1512 N N . SER B 2 129 ? 218.021 155.360 11.924 1.00 88.04 127 SER B N 1
ATOM 1513 C CA . SER B 2 129 ? 218.082 155.676 13.355 1.00 85.17 127 SER B CA 1
ATOM 1514 C C . SER B 2 129 ? 219.260 154.964 14.025 1.00 78.21 127 SER B C 1
ATOM 1515 O O . SER B 2 129 ? 219.379 153.749 13.961 1.00 80.19 127 SER B O 1
ATOM 1518 N N . VAL B 2 130 ? 220.122 155.742 14.666 1.00 71.31 128 VAL B N 1
ATOM 1519 C CA . VAL B 2 130 ? 221.335 155.247 15.319 1.00 66.03 128 VAL B CA 1
ATOM 1520 C C . VAL B 2 130 ? 221.430 155.795 16.742 1.00 61.85 128 VAL B C 1
ATOM 1521 O O . VAL B 2 130 ? 221.261 156.992 16.968 1.00 60.12 128 VAL B O 1
ATOM 1525 N N . LEU B 2 131 ? 221.711 154.910 17.692 1.00 57.88 129 LEU B N 1
ATOM 1526 C CA . LEU B 2 131 ? 221.768 155.247 19.101 1.00 56.13 129 LEU B CA 1
ATOM 1527 C C . LEU B 2 131 ? 223.203 155.337 19.578 1.00 54.90 129 LEU B C 1
ATOM 1528 O O . LEU B 2 131 ? 224.056 154.576 19.130 1.00 52.72 129 LEU B O 1
ATOM 1533 N N . LYS B 2 132 ? 223.462 156.293 20.475 1.00 56.48 130 LYS B N 1
ATOM 1534 C CA . LYS B 2 132 ? 224.774 156.463 21.111 1.00 57.69 130 LYS B CA 1
ATOM 1535 C C . LYS B 2 132 ? 224.580 156.794 22.575 1.00 54.71 130 LYS B C 1
ATOM 1536 O O . LYS B 2 132 ? 223.564 157.379 22.959 1.00 56.34 130 LYS B O 1
ATOM 1542 N N . ASN B 2 133 ? 225.557 156.421 23.398 1.00 49.85 131 ASN B N 1
ATOM 1543 C CA . ASN B 2 133 ? 225.489 156.703 24.825 1.00 47.49 131 ASN B CA 1
ATOM 1544 C C . ASN B 2 133 ? 226.172 158.029 25.176 1.00 46.64 131 ASN B C 1
ATOM 1545 O O . ASN B 2 133 ? 227.242 158.361 24.661 1.00 45.36 131 ASN B O 1
ATOM 1550 N N . VAL B 2 134 ? 225.527 158.784 26.049 1.00 46.67 132 VAL B N 1
ATOM 1551 C CA . VAL B 2 134 ? 226.023 160.094 26.487 1.00 47.12 132 VAL B CA 1
ATOM 1552 C C . VAL B 2 134 ? 226.223 159.994 28.008 1.00 43.58 132 VAL B C 1
ATOM 1553 O O . VAL B 2 134 ? 225.374 159.442 28.725 1.00 41.52 132 VAL B O 1
ATOM 1557 N N . PRO B 2 135 ? 227.342 160.506 28.518 1.00 41.56 133 PRO B N 1
ATOM 1558 C CA . PRO B 2 135 ? 227.560 160.367 29.976 1.00 39.50 133 PRO B CA 1
ATOM 1559 C C . PRO B 2 135 ? 226.558 161.197 30.780 1.00 38.52 133 PRO B C 1
ATOM 1560 O O . PRO B 2 135 ? 226.001 162.177 30.291 1.00 40.33 133 PRO B O 1
ATOM 1564 N N . GLY B 2 136 ? 226.298 160.770 31.993 1.00 35.82 134 GLY B N 1
ATOM 1565 C CA . GLY B 2 136 ? 225.420 161.487 32.885 1.00 35.64 134 GLY B CA 1
ATOM 1566 C C . GLY B 2 136 ? 225.653 161.077 34.337 1.00 34.52 134 GLY B C 1
ATOM 1567 O O . GLY B 2 136 ? 226.570 160.294 34.656 1.00 32.48 134 GLY B O 1
ATOM 1568 N N . LEU B 2 137 ? 224.826 161.612 35.226 1.00 33.62 135 LEU B N 1
ATOM 1569 C CA . LEU B 2 137 ? 224.913 161.227 36.632 1.00 32.04 135 LEU B CA 1
ATOM 1570 C C . LEU B 2 137 ? 223.627 161.528 37.326 1.00 29.44 135 LEU B C 1
ATOM 1571 O O . LEU B 2 137 ? 222.771 162.261 36.799 1.00 29.63 135 LEU B O 1
ATOM 1576 N N . ALA B 2 138 ? 223.492 160.960 38.523 1.00 25.61 136 ALA B N 1
ATOM 1577 C CA . ALA B 2 138 ? 222.367 161.252 39.416 1.00 28.24 136 ALA B CA 1
ATOM 1578 C C . ALA B 2 138 ? 222.942 161.474 40.792 1.00 28.67 136 ALA B C 1
ATOM 1579 O O . ALA B 2 138 ? 223.830 160.722 41.181 1.00 24.11 136 ALA B O 1
ATOM 1581 N N . ILE B 2 139 ? 222.523 162.504 41.499 1.00 31.99 137 ILE B N 1
ATOM 1582 C CA . ILE B 2 139 ? 223.037 162.805 42.810 1.00 31.67 137 ILE B CA 1
ATOM 1583 C C . ILE B 2 139 ? 221.935 162.808 43.868 1.00 32.79 137 ILE B C 1
ATOM 1584 O O . ILE B 2 139 ? 220.903 163.523 43.750 1.00 30.58 137 ILE B O 1
ATOM 1589 N N . LEU B 2 140 ? 222.146 162.010 44.913 1.00 30.16 138 LEU B N 1
ATOM 1590 C CA . LEU B 2 140 ? 221.221 162.008 46.040 1.00 34.27 138 LEU B CA 1
ATOM 1591 C C . LEU B 2 140 ? 221.772 162.919 47.145 1.00 34.17 138 LEU B C 1
ATOM 1592 O O . LEU B 2 140 ? 222.967 162.820 47.516 1.00 32.55 138 LEU B O 1
ATOM 1597 N N . LEU B 2 141 ? 220.915 163.777 47.684 1.00 34.93 139 LEU B N 1
ATOM 1598 C CA . LEU B 2 141 ? 221.239 164.541 48.898 1.00 36.95 139 LEU B CA 1
ATOM 1599 C C . LEU B 2 141 ? 220.200 164.281 49.982 1.00 37.87 139 LEU B C 1
ATOM 1600 O O . LEU B 2 141 ? 219.007 164.408 49.735 1.00 34.91 139 LEU B O 1
ATOM 1605 N N . SER B 2 142 ? 220.634 163.847 51.166 1.00 40.42 140 SER B N 1
ATOM 1606 C CA . SER B 2 142 ? 219.667 163.533 52.237 1.00 43.50 140 SER B CA 1
ATOM 1607 C C . SER B 2 142 ? 220.019 164.085 53.608 1.00 42.08 140 SER B C 1
ATOM 1608 O O . SER B 2 142 ? 221.182 164.147 53.993 1.00 38.86 140 SER B O 1
ATOM 1611 N N . LYS B 2 143 ? 218.971 164.423 54.353 1.00 44.49 141 LYS B N 1
ATOM 1612 C CA . LYS B 2 143 ? 219.127 164.900 55.723 1.00 47.19 141 LYS B CA 1
ATOM 1613 C C . LYS B 2 143 ? 219.576 163.786 56.653 1.00 45.40 141 LYS B C 1
ATOM 1614 O O . LYS B 2 143 ? 220.290 164.043 57.623 1.00 42.37 141 LYS B O 1
ATOM 1620 N N . ASP B 2 144 ? 219.182 162.558 56.320 1.00 45.53 142 ASP B N 1
ATOM 1621 C CA . ASP B 2 144 ? 219.439 161.384 57.153 1.00 46.60 142 ASP B CA 1
ATOM 1622 C C . ASP B 2 144 ? 220.690 160.633 56.700 1.00 46.75 142 ASP B C 1
ATOM 1623 O O . ASP B 2 144 ? 221.043 160.611 55.515 1.00 46.27 142 ASP B O 1
ATOM 1628 N N . ALA B 2 145 ? 221.332 159.986 57.654 1.00 46.75 143 ALA B N 1
ATOM 1629 C CA . ALA B 2 145 ? 222.596 159.331 57.409 1.00 45.76 143 ALA B CA 1
ATOM 1630 C C . ALA B 2 145 ? 222.458 158.275 56.316 1.00 48.30 143 ALA B C 1
ATOM 1631 O O . ALA B 2 145 ? 221.428 157.593 56.241 1.00 52.65 143 ALA B O 1
ATOM 1633 N N . LEU B 2 146 ? 223.475 158.186 55.456 1.00 46.50 144 LEU B N 1
ATOM 1634 C CA . LEU B 2 146 ? 223.592 157.129 54.429 1.00 45.53 144 LEU B CA 1
ATOM 1635 C C . LEU B 2 146 ? 224.798 156.252 54.717 1.00 44.19 144 LEU B C 1
ATOM 1636 O O . LEU B 2 146 ? 225.682 156.643 55.447 1.00 46.44 144 LEU B O 1
ATOM 1641 N N . ASP B 2 147 ? 224.818 155.038 54.190 1.00 45.35 145 ASP B N 1
ATOM 1642 C CA . ASP B 2 147 ? 225.939 154.110 54.458 1.00 45.52 145 ASP B CA 1
ATOM 1643 C C . ASP B 2 147 ? 227.186 154.784 53.899 1.00 44.02 145 ASP B C 1
ATOM 1644 O O . ASP B 2 147 ? 227.274 154.950 52.695 1.00 42.97 145 ASP B O 1
ATOM 1649 N N . PRO B 2 148 ? 228.144 155.168 54.752 1.00 46.03 146 PRO B N 1
ATOM 1650 C CA . PRO B 2 148 ? 229.359 155.852 54.268 1.00 45.67 146 PRO B CA 1
ATOM 1651 C C . PRO B 2 148 ? 230.369 154.999 53.476 1.00 44.75 146 PRO B C 1
ATOM 1652 O O . PRO B 2 148 ? 231.340 155.542 52.949 1.00 43.11 146 PRO B O 1
ATOM 1656 N N . ARG B 2 149 ? 230.145 153.698 53.368 1.00 43.77 147 ARG B N 1
ATOM 1657 C CA . ARG B 2 149 ? 231.129 152.832 52.765 1.00 45.43 147 ARG B CA 1
ATOM 1658 C C . ARG B 2 149 ? 230.739 152.524 51.325 1.00 42.94 147 ARG B C 1
ATOM 1659 O O . ARG B 2 149 ? 231.518 151.886 50.628 1.00 45.19 147 ARG B O 1
ATOM 1667 N N . GLN B 2 150 ? 229.532 152.921 50.910 1.00 39.29 148 GLN B N 1
ATOM 1668 C CA . GLN B 2 150 ? 229.020 152.606 49.562 1.00 36.13 148 GLN B CA 1
ATOM 1669 C C . GLN B 2 150 ? 229.622 153.514 48.461 1.00 34.26 148 GLN B C 1
ATOM 1670 O O . GLN B 2 150 ? 230.100 154.609 48.750 1.00 33.13 148 GLN B O 1
ATOM 1676 N N . PRO B 2 151 ? 229.604 153.062 47.206 1.00 33.00 149 PRO B N 1
ATOM 1677 C CA . PRO B 2 151 ? 230.329 153.806 46.212 1.00 32.29 149 PRO B CA 1
ATOM 1678 C C . PRO B 2 151 ? 229.631 155.135 45.930 1.00 30.38 149 PRO B C 1
ATOM 1679 O O . PRO B 2 151 ? 228.391 155.194 45.855 1.00 29.54 149 PRO B O 1
ATOM 1683 N N . GLY B 2 152 ? 230.433 156.204 45.878 1.00 28.26 150 GLY B N 1
ATOM 1684 C CA . GLY B 2 152 ? 229.941 157.528 45.538 1.00 27.25 150 GLY B CA 1
ATOM 1685 C C . GLY B 2 152 ? 229.530 158.354 46.710 1.00 26.87 150 GLY B C 1
ATOM 1686 O O . GLY B 2 152 ? 229.066 159.478 46.547 1.00 24.91 150 GLY B O 1
ATOM 1687 N N . TYR B 2 153 ? 229.733 157.816 47.912 1.00 28.05 151 TYR B N 1
ATOM 1688 C CA . TYR B 2 153 ? 229.373 158.541 49.133 1.00 28.52 151 TYR B CA 1
ATOM 1689 C C . TYR B 2 153 ? 230.346 159.661 49.422 1.00 27.89 151 TYR B C 1
ATOM 1690 O O . TYR B 2 153 ? 231.577 159.545 49.235 1.00 27.23 151 TYR B O 1
ATOM 1699 N N . GLN B 2 154 ? 229.792 160.714 49.965 1.00 29.18 152 GLN B N 1
ATOM 1700 C CA . GLN B 2 154 ? 230.526 161.910 50.357 1.00 31.62 152 GLN B CA 1
ATOM 1701 C C . GLN B 2 154 ? 229.893 162.424 51.645 1.00 33.30 152 GLN B C 1
ATOM 1702 O O . GLN B 2 154 ? 228.685 162.612 51.680 1.00 33.78 152 GLN B O 1
ATOM 1708 N N . PRO B 2 155 ? 230.674 162.669 52.707 1.00 37.17 153 PRO B N 1
ATOM 1709 C CA . PRO B 2 155 ? 230.054 163.164 53.958 1.00 40.40 153 PRO B CA 1
ATOM 1710 C C . PRO B 2 155 ? 229.663 164.624 53.907 1.00 42.96 153 PRO B C 1
ATOM 1711 O O . PRO B 2 155 ? 230.177 165.343 53.081 1.00 42.08 153 PRO B O 1
ATOM 1715 N N . PRO B 2 156 ? 228.771 165.075 54.804 1.00 48.93 154 PRO B N 1
ATOM 1716 C CA . PRO B 2 156 ? 228.456 166.505 54.933 1.00 53.38 154 PRO B CA 1
ATOM 1717 C C . PRO B 2 156 ? 229.681 167.382 55.165 1.00 61.76 154 PRO B C 1
ATOM 1718 O O . PRO B 2 156 ? 230.604 167.001 55.901 1.00 58.30 154 PRO B O 1
ATOM 1722 N N . ASN B 2 157 ? 229.669 168.547 54.522 1.00 74.43 155 ASN B N 1
ATOM 1723 C CA . ASN B 2 157 ? 230.720 169.549 54.671 1.00 84.29 155 ASN B CA 1
ATOM 1724 C C . ASN B 2 157 ? 230.592 170.219 56.039 1.00 93.37 155 ASN B C 1
ATOM 1725 O O . ASN B 2 157 ? 229.467 170.408 56.543 1.00 84.92 155 ASN B O 1
ATOM 1730 N N . PRO B 2 158 ? 231.739 170.592 56.640 1.00 108.29 156 PRO B N 1
ATOM 1731 C CA . PRO B 2 158 ? 231.714 171.313 57.914 1.00 115.27 156 PRO B CA 1
ATOM 1732 C C . PRO B 2 158 ? 231.328 172.779 57.706 1.00 116.21 156 PRO B C 1
ATOM 1733 O O . PRO B 2 158 ? 231.898 173.445 56.841 1.00 116.58 156 PRO B O 1
ATOM 1737 N N . HIS B 2 159 ? 230.363 173.270 58.480 1.00 117.85 157 HIS B N 1
ATOM 1738 C CA . HIS B 2 159 ? 229.923 174.660 58.342 1.00 121.56 157 HIS B CA 1
ATOM 1739 C C . HIS B 2 159 ? 231.028 175.686 58.680 1.00 119.42 157 HIS B C 1
ATOM 1740 O O . HIS B 2 159 ? 231.459 175.818 59.830 1.00 114.75 157 HIS B O 1
#

Nearest PDB structures (foldseek):
  6cwx-assembly1_B  TM=1.008E+00  e=4.241E-26  Homo sapiens
  6lt7-assembly1_B  TM=9.747E-01  e=6.411E-19  Homo sapiens
  6lt7-assembly1_E  TM=9.662E-01  e=1.088E-18  Homo sapiens
  6ahu-assembly1_F  TM=7.311E-01  e=1.913E-15  Homo sapiens
  7c7a-assembly1_F  TM=7.447E-01  e=3.858E-06  Saccharomyces cerevisiae S288C

InterPro domains:
  IPR014612 Ribonucleases P/MRP protein subunit Rpp20/Pop7 [PF12328] (33-133)
  IPR014612 Ribonucleases P/MRP protein subunit Rpp20/Pop7 [PIRSF036572] (1-140)
  IPR014612 Ribonucleases P/MRP protein subunit Rpp20/Pop7 [PTHR15314] (1-140)
  IPR036882 Alba-like domain superfamily [G3DSA:3.30.110.20] (18-136)
  IPR036882 Alba-like domain superfamily [SSF82704] (33-136)

Sequence (223 aa):
RLPRRPNDIYVNMKTDFKAQLARQKLLDGGQNASEIYIHGLGLAINRAINIALQLQAGSFGSLQVAANTSTVELVDELEPEEPLTRIRNNSAIHIRVFRVTPKGPGSGPFADLAPGAVHMRVKEGSKIRNLMAFATASMAQPATRAIVFSGGRATTKTVTCAEILKRRLAGLHQVTRLRYRSVREVWQSLSLSVLKNVPGLAILLSKDALDPRQPGYQPPNPH

Foldseek 3Di:
DDDDDPQEDEDDPPDDLVVSLVVLCQQVPVPNHWKHKYKYKAPRAVSSVVSQVVNCVPVQQFKDKDKDKDKDKDKDFDADPVTHIDIDIIIMMIMMIGTDDGD/DPDQDPCCVPCSPAAEDEFDPPDDLVVSLVVVLVQVVDPVHFKYKYKYQVCAVVSVVSVVVVCVVDFFKKKAKDKDWDKDWDCDDPCNPTDIDTDIMMMMMIGNDDDDQVDHRIDGTDDD

Secondary structure (DSSP, 8-state):
-----TTEEE--SSS-HHHHHH--HHHH------EEEEEEEGGGHHHHHHHHHHHHHTSTT-EEEEEEEEEEEEEEEEE----EEEEEEEEEEEEEEEE----/---S-TTTTT-TTSEEEE--TT--HHHHHHHHHHHHHSSS--EEEEE--TTHHHHHHHHHHHHHHSTT-EEEEEEEEEEEEEE------EEEEEEEEEEEEEESS---TTSTTEEPPPP-